Protein AF-A0A2V7XP08-F1 (afdb_monomer_lite)

Sequence (237 aa):
MMRKVVLCLALSVSPLLAANNGSFHFGKVKFDPVDAFAYQADTEDPKKPLTVVVLTDFKIDRPAVLAAINTPGAFILQTGEKGNVVLVRLVAPNKCGVSGYLASTGQQIDLSDNFPAKTTASTTTRSAGECWTDKPGKMFKDTYDFHLSYDVPITAIPKPSALPAGGAEAGTAYLALVKAIQGANWDAARIHLPSDQVPKERPKASEMKNYFEGPIAPTSTFAASITTTRKSKASSR

pLDDT: mean 78.55, std 21.31, range [28.72, 97.19]

Structure (mmCIF, N/CA/C/O backbone):
data_AF-A0A2V7XP08-F1
#
_entry.id   AF-A0A2V7XP08-F1
#
loop_
_atom_site.group_PDB
_atom_site.id
_atom_site.type_symbol
_atom_site.label_atom_id
_atom_site.label_alt_id
_atom_site.label_comp_id
_atom_site.label_asym_id
_atom_site.label_entity_id
_atom_site.label_seq_id
_atom_site.pdbx_PDB_ins_code
_atom_site.Cartn_x
_atom_site.Cartn_y
_atom_site.Cartn_z
_atom_site.occupancy
_atom_site.B_iso_or_equiv
_atom_site.auth_seq_id
_atom_site.auth_comp_id
_atom_site.auth_asym_id
_atom_site.auth_atom_id
_atom_site.pdbx_PDB_model_num
ATOM 1 N N . MET A 1 1 ? -20.771 -48.161 -38.040 1.00 40.16 1 MET A N 1
ATOM 2 C CA . MET A 1 1 ? -21.056 -46.909 -37.301 1.00 40.16 1 MET A CA 1
ATOM 3 C C . MET A 1 1 ? -19.953 -46.693 -36.266 1.00 40.16 1 MET A C 1
ATOM 5 O O . MET A 1 1 ? -19.962 -47.369 -35.251 1.00 40.16 1 MET A O 1
ATOM 9 N N . MET A 1 2 ? -18.965 -45.832 -36.537 1.00 36.38 2 MET A N 1
ATOM 10 C CA . MET A 1 2 ? -17.857 -45.542 -35.606 1.00 36.38 2 MET A CA 1
ATOM 11 C C . MET A 1 2 ? -18.051 -44.150 -34.996 1.00 36.38 2 MET A C 1
ATOM 13 O O . MET A 1 2 ? -18.041 -43.148 -35.710 1.00 36.38 2 MET A O 1
ATOM 17 N N . ARG A 1 3 ? -18.259 -44.100 -33.674 1.00 50.09 3 ARG A N 1
ATOM 18 C CA . ARG A 1 3 ? -18.338 -42.869 -32.874 1.00 50.09 3 ARG A CA 1
ATOM 19 C C . ARG A 1 3 ? -16.933 -42.281 -32.723 1.00 50.09 3 ARG A C 1
ATOM 21 O O . ARG A 1 3 ? -16.087 -42.877 -32.066 1.00 50.09 3 ARG A O 1
ATOM 28 N N . LYS A 1 4 ? -16.694 -41.111 -33.319 1.00 54.84 4 LYS A N 1
ATOM 29 C CA . LYS A 1 4 ? -15.503 -40.295 -33.053 1.00 54.84 4 LYS A CA 1
ATOM 30 C C . LYS A 1 4 ? -15.706 -39.557 -31.729 1.00 54.84 4 LYS A C 1
ATOM 32 O O . LYS A 1 4 ? -16.602 -38.725 -31.624 1.00 54.84 4 LYS A O 1
ATOM 37 N N . VAL A 1 5 ? -14.891 -39.881 -30.730 1.00 55.81 5 VAL A N 1
ATOM 38 C CA . VAL A 1 5 ? -14.788 -39.122 -29.479 1.00 55.81 5 VAL A CA 1
ATOM 39 C C . VAL A 1 5 ? -13.819 -37.969 -29.733 1.00 55.81 5 VAL A C 1
ATOM 41 O O . VAL A 1 5 ? -12.645 -38.197 -30.010 1.00 55.81 5 VAL A O 1
ATOM 44 N N . VAL A 1 6 ? -14.326 -36.737 -29.702 1.00 59.16 6 VAL A N 1
ATOM 45 C CA . VAL A 1 6 ? -13.513 -35.517 -29.775 1.00 59.16 6 VAL A CA 1
ATOM 46 C C . VAL A 1 6 ? -13.074 -35.179 -28.354 1.00 59.16 6 VAL A C 1
ATOM 48 O O . VAL A 1 6 ? -13.889 -34.801 -27.516 1.00 59.16 6 VAL A O 1
ATOM 51 N N . LEU A 1 7 ? -11.787 -35.370 -28.080 1.00 59.66 7 LEU A N 1
ATOM 52 C CA . LEU A 1 7 ? -11.146 -35.012 -26.821 1.00 59.66 7 LEU A CA 1
ATOM 53 C C . LEU A 1 7 ? -10.781 -33.519 -26.875 1.00 59.66 7 LEU A C 1
ATOM 55 O O . LEU A 1 7 ? -9.785 -33.143 -27.490 1.00 59.66 7 LEU A O 1
ATOM 59 N N . CYS A 1 8 ? -11.601 -32.657 -26.270 1.00 53.59 8 CYS A N 1
ATOM 60 C CA . CYS A 1 8 ? -11.239 -31.257 -26.047 1.00 53.59 8 CYS A CA 1
ATOM 61 C C . CYS A 1 8 ? -10.145 -31.190 -24.975 1.00 53.59 8 CYS A C 1
ATOM 63 O O . CYS A 1 8 ? -10.437 -31.295 -23.784 1.00 53.59 8 CYS A O 1
ATOM 65 N N . LEU A 1 9 ? -8.888 -31.002 -25.389 1.00 55.06 9 LEU A N 1
ATOM 66 C CA . LEU A 1 9 ? -7.839 -30.545 -24.482 1.00 55.06 9 LEU A CA 1
ATOM 67 C C . LEU A 1 9 ? -8.198 -29.132 -24.010 1.00 55.06 9 LEU A C 1
ATOM 69 O O . LEU A 1 9 ? -8.075 -28.162 -24.757 1.00 55.06 9 LEU A O 1
ATOM 73 N N . ALA A 1 10 ? -8.641 -29.021 -22.760 1.00 53.19 10 ALA A N 1
ATOM 74 C CA . ALA A 1 10 ? -8.682 -27.753 -22.058 1.00 53.19 10 ALA A CA 1
ATOM 75 C C . ALA A 1 10 ? -7.235 -27.280 -21.857 1.00 53.19 10 ALA A C 1
ATOM 77 O O . ALA A 1 10 ? -6.521 -27.776 -20.987 1.00 53.19 10 ALA A O 1
ATOM 78 N N . LEU A 1 11 ? -6.788 -26.341 -22.692 1.00 49.31 11 LEU A N 1
ATOM 79 C CA . LEU A 1 11 ? -5.604 -25.533 -22.425 1.00 49.31 11 LEU A CA 1
ATOM 80 C C . LEU A 1 11 ? -5.885 -24.727 -21.155 1.00 49.31 11 LEU A C 1
ATOM 82 O O . LEU A 1 11 ? -6.531 -23.682 -21.191 1.00 49.31 11 LEU A O 1
ATOM 86 N N . SER A 1 12 ? -5.435 -25.248 -20.017 1.00 43.84 12 SER A N 1
ATOM 87 C CA . SER A 1 12 ? -5.333 -24.504 -18.771 1.00 43.84 12 SER A CA 1
ATOM 88 C C . SER A 1 12 ? -4.361 -23.352 -19.000 1.00 43.84 12 SER A C 1
ATOM 90 O O . SER A 1 12 ? -3.143 -23.528 -18.943 1.00 43.84 12 SER A O 1
ATOM 92 N N . VAL A 1 13 ? -4.903 -22.177 -19.320 1.00 41.62 13 VAL A N 1
ATOM 93 C CA . VAL A 1 13 ? -4.161 -20.918 -19.314 1.00 41.62 13 VAL A CA 1
ATOM 94 C C . VAL A 1 13 ? -3.814 -20.647 -17.856 1.00 41.62 13 VAL A C 1
ATOM 96 O O . VAL A 1 13 ? -4.597 -20.047 -17.123 1.00 41.62 13 VAL A O 1
ATOM 99 N N . SER A 1 14 ? -2.669 -21.156 -17.404 1.00 38.41 14 SER A N 1
ATOM 100 C CA . SER A 1 14 ? -2.088 -20.724 -16.141 1.00 38.41 14 SER A CA 1
ATOM 101 C C . SER A 1 14 ? -1.865 -19.220 -16.268 1.00 38.41 14 SER A C 1
ATOM 103 O O . SER A 1 14 ? -1.113 -18.813 -17.160 1.00 38.41 14 SER A O 1
ATOM 105 N N . PRO A 1 15 ? -2.521 -18.375 -15.454 1.00 46.56 15 PRO A N 1
ATOM 106 C CA . PRO A 1 15 ? -2.183 -16.967 -15.442 1.00 46.56 15 PRO A CA 1
ATOM 107 C C . PRO A 1 15 ? -0.709 -16.907 -15.053 1.00 46.56 15 PRO A C 1
ATOM 109 O O . PRO A 1 15 ? -0.344 -17.349 -13.963 1.00 46.56 15 PRO A O 1
ATOM 112 N N . LEU A 1 16 ? 0.149 -16.445 -15.968 1.00 43.38 16 LEU A N 1
ATOM 113 C CA . LEU A 1 16 ? 1.519 -16.100 -15.620 1.00 43.38 16 LEU A CA 1
ATOM 114 C C . LEU A 1 16 ? 1.406 -15.096 -14.474 1.00 43.38 16 LEU A C 1
ATOM 116 O O . LEU A 1 16 ? 1.010 -13.947 -14.683 1.00 43.38 16 LEU A O 1
ATOM 120 N N . LEU A 1 17 ? 1.691 -15.561 -13.257 1.00 47.56 17 LEU A N 1
ATOM 121 C CA . LEU A 1 17 ? 1.943 -14.689 -12.128 1.00 47.56 17 LEU A CA 1
ATOM 122 C C . LEU A 1 17 ? 3.106 -13.818 -12.569 1.00 47.56 17 LEU A C 1
ATOM 124 O O . LEU A 1 17 ? 4.202 -14.310 -12.835 1.00 47.56 17 LEU A O 1
ATOM 128 N N . ALA A 1 18 ? 2.817 -12.542 -12.754 1.00 49.84 18 ALA A N 1
ATOM 129 C CA . ALA A 1 18 ? 3.832 -11.589 -13.108 1.00 49.84 18 ALA A CA 1
ATOM 130 C C . ALA A 1 18 ? 4.934 -11.605 -12.042 1.00 49.84 18 ALA A C 1
ATOM 132 O O . ALA A 1 18 ? 4.657 -11.731 -10.845 1.00 49.84 18 ALA A O 1
ATOM 133 N N . ALA A 1 19 ? 6.182 -11.548 -12.499 1.00 51.66 19 ALA A N 1
ATOM 134 C CA . ALA A 1 19 ? 7.344 -11.566 -11.632 1.00 51.66 19 ALA A CA 1
ATOM 135 C C . ALA A 1 19 ? 7.399 -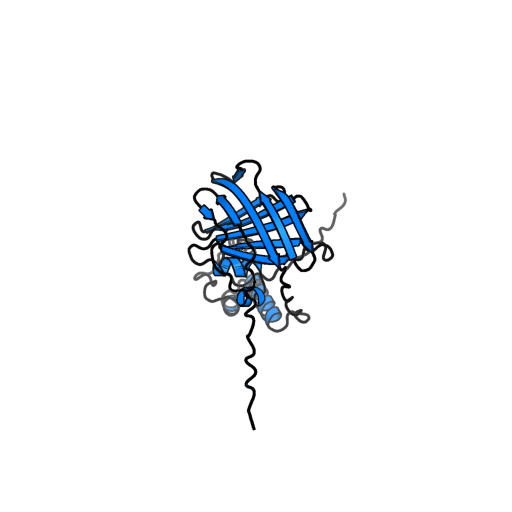10.245 -10.858 1.00 51.66 19 ALA A C 1
ATOM 137 O O . ALA A 1 19 ? 7.910 -9.246 -11.353 1.00 51.66 19 ALA A O 1
ATOM 138 N N . ASN A 1 20 ? 6.848 -10.248 -9.649 1.00 69.00 20 ASN A N 1
ATOM 139 C CA . ASN A 1 20 ? 7.079 -9.191 -8.678 1.00 69.00 20 ASN A CA 1
ATOM 140 C C . ASN A 1 20 ? 8.270 -9.639 -7.846 1.00 69.00 20 ASN A C 1
ATOM 142 O O . ASN A 1 20 ? 8.223 -10.681 -7.194 1.00 69.00 20 ASN A O 1
ATOM 146 N N . ASN A 1 21 ? 9.361 -8.902 -7.954 1.00 78.81 21 ASN A N 1
ATOM 147 C CA . ASN A 1 21 ? 10.611 -9.216 -7.292 1.00 78.81 21 ASN A CA 1
ATOM 148 C C . ASN A 1 21 ? 11.212 -7.934 -6.728 1.00 78.81 21 ASN A C 1
ATOM 150 O O . ASN A 1 21 ? 10.856 -6.820 -7.111 1.00 78.81 21 ASN A O 1
ATOM 154 N N . GLY A 1 22 ? 12.110 -8.099 -5.776 1.00 86.06 22 GLY A N 1
ATOM 155 C CA . GLY A 1 22 ? 12.750 -6.974 -5.132 1.00 86.06 22 GLY A CA 1
ATOM 156 C C . GLY A 1 22 ? 13.081 -7.276 -3.692 1.00 86.06 22 GLY A C 1
ATOM 157 O O . GLY A 1 22 ? 12.666 -8.296 -3.150 1.00 86.06 22 GLY A O 1
ATOM 158 N N . SER A 1 23 ? 13.817 -6.359 -3.093 1.00 90.06 23 SER A N 1
ATOM 159 C CA . SER A 1 23 ? 14.146 -6.376 -1.679 1.00 90.06 23 SER A CA 1
ATOM 160 C C . SER A 1 23 ? 13.717 -5.055 -1.077 1.00 90.06 23 SER A C 1
ATOM 162 O O . SER A 1 23 ? 13.963 -3.994 -1.657 1.00 90.06 23 SER A O 1
ATOM 164 N N . PHE A 1 24 ? 13.114 -5.110 0.100 1.00 94.00 24 PHE A N 1
ATOM 165 C CA . PHE A 1 24 ? 12.917 -3.941 0.938 1.00 94.00 24 PHE A CA 1
ATOM 166 C C . PHE A 1 24 ? 13.444 -4.233 2.332 1.00 94.00 24 PHE A C 1
ATOM 168 O O . PHE A 1 24 ? 13.128 -5.255 2.946 1.00 94.00 24 PHE A O 1
ATOM 175 N N . HIS A 1 25 ? 14.241 -3.305 2.837 1.00 95.00 25 HIS A N 1
ATOM 176 C CA . HIS A 1 25 ? 14.788 -3.349 4.173 1.00 95.00 25 HIS A CA 1
ATOM 177 C C . HIS A 1 25 ? 14.398 -2.081 4.918 1.00 95.00 25 HIS A C 1
ATOM 179 O O . HIS A 1 25 ? 14.537 -0.969 4.409 1.00 95.00 25 HIS A O 1
ATOM 185 N N . PHE A 1 26 ? 13.936 -2.255 6.153 1.00 94.94 26 PHE A N 1
ATOM 186 C CA . PHE A 1 26 ? 13.700 -1.161 7.085 1.00 94.94 26 PHE A CA 1
ATOM 187 C C . PHE A 1 26 ? 14.117 -1.600 8.488 1.00 94.94 26 PHE A C 1
ATOM 189 O O . PHE A 1 26 ? 13.451 -2.413 9.136 1.00 94.94 26 PHE A O 1
ATOM 196 N N . GLY A 1 27 ? 15.254 -1.093 8.960 1.00 93.44 27 GLY A N 1
ATOM 197 C CA . GLY A 1 27 ? 15.849 -1.509 10.226 1.00 93.44 27 GLY A CA 1
ATOM 198 C C . GLY A 1 27 ? 16.127 -3.016 10.242 1.00 93.44 27 GLY A C 1
ATOM 199 O O . GLY A 1 27 ? 17.020 -3.500 9.552 1.00 93.44 27 GLY A O 1
ATOM 200 N N . LYS A 1 28 ? 15.369 -3.763 11.052 1.00 91.69 28 LYS A N 1
ATOM 201 C CA . LYS A 1 28 ? 15.464 -5.233 11.147 1.00 91.69 28 LYS A CA 1
ATOM 202 C C . LYS A 1 28 ? 14.472 -5.975 10.252 1.00 91.69 28 LYS A C 1
ATOM 204 O O . LYS A 1 28 ? 14.577 -7.193 10.128 1.00 91.69 28 LYS A O 1
ATOM 209 N N . VAL A 1 29 ? 13.502 -5.269 9.677 1.00 91.81 29 VAL A N 1
ATOM 210 C CA . VAL A 1 29 ? 12.486 -5.868 8.817 1.00 91.81 29 VAL A CA 1
ATOM 211 C C . VAL A 1 29 ? 13.088 -6.079 7.438 1.00 91.81 29 VAL A C 1
ATOM 213 O O . VAL A 1 29 ? 13.622 -5.144 6.837 1.00 91.81 29 VAL A O 1
ATOM 216 N N . LYS A 1 30 ? 12.994 -7.317 6.957 1.00 90.19 30 LYS A N 1
ATOM 217 C CA . LYS A 1 30 ? 13.284 -7.683 5.576 1.00 90.19 30 LYS A CA 1
ATOM 218 C C . LYS A 1 30 ? 12.001 -8.136 4.912 1.00 90.19 30 LYS A C 1
ATOM 220 O O . LYS A 1 30 ? 11.220 -8.862 5.523 1.00 90.19 30 LYS A O 1
ATOM 225 N N . PHE A 1 31 ? 11.812 -7.691 3.685 1.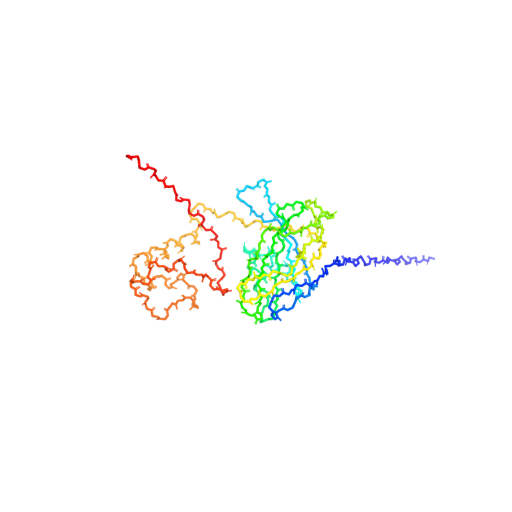00 85.69 31 PHE A N 1
ATOM 226 C CA . PHE A 1 31 ? 10.604 -7.904 2.924 1.00 85.69 31 PHE A CA 1
ATOM 227 C C . PHE A 1 31 ? 10.967 -8.352 1.515 1.00 85.69 31 PHE A C 1
ATOM 229 O O . PHE A 1 31 ? 11.643 -7.624 0.785 1.00 85.69 31 PHE A O 1
ATOM 236 N N . ASP A 1 32 ? 10.453 -9.524 1.159 1.00 88.56 32 ASP A N 1
ATOM 237 C CA . ASP A 1 32 ? 10.519 -10.093 -0.178 1.00 88.56 32 ASP A CA 1
ATOM 238 C C . ASP A 1 32 ? 9.072 -10.235 -0.687 1.00 88.56 32 ASP A C 1
ATOM 240 O O . ASP A 1 32 ? 8.287 -10.973 -0.079 1.00 88.56 32 ASP A O 1
ATOM 244 N N . PRO A 1 33 ? 8.670 -9.522 -1.757 1.00 92.50 33 PRO A N 1
ATOM 245 C CA . PRO A 1 33 ? 7.304 -9.586 -2.267 1.00 92.50 33 PRO A CA 1
ATOM 246 C C . PRO A 1 33 ? 6.897 -11.011 -2.683 1.00 92.50 33 PRO A C 1
ATOM 248 O O . PRO A 1 33 ? 7.560 -11.658 -3.491 1.00 92.50 33 PRO A O 1
ATOM 251 N N . VAL A 1 34 ? 5.755 -11.477 -2.180 1.00 92.69 34 VAL A N 1
ATOM 252 C CA . VAL A 1 34 ? 5.111 -12.762 -2.512 1.00 92.69 34 VAL A CA 1
ATOM 253 C C . VAL A 1 34 ? 3.875 -12.568 -3.391 1.00 92.69 34 VAL A C 1
ATOM 255 O O . VAL A 1 34 ? 3.502 -13.464 -4.163 1.00 92.69 34 VAL A O 1
ATOM 258 N N . ASP A 1 35 ? 3.201 -11.430 -3.260 1.00 94.38 35 ASP A N 1
ATOM 259 C CA . ASP A 1 35 ? 2.045 -11.063 -4.068 1.00 94.38 35 ASP A CA 1
ATOM 260 C C . ASP A 1 35 ? 2.007 -9.552 -4.305 1.00 94.38 35 ASP A C 1
ATOM 262 O O . ASP A 1 35 ? 2.682 -8.771 -3.627 1.00 94.38 35 ASP A O 1
ATOM 266 N N . ALA A 1 36 ? 1.228 -9.149 -5.304 1.00 95.94 36 ALA A N 1
ATOM 267 C CA . ALA A 1 36 ? 1.061 -7.754 -5.648 1.00 95.94 36 ALA A CA 1
ATOM 268 C C . ALA A 1 36 ? -0.335 -7.446 -6.191 1.00 95.94 36 ALA A C 1
ATOM 270 O O . ALA A 1 36 ? -1.040 -8.300 -6.747 1.00 95.94 36 ALA A O 1
ATOM 271 N N . PHE A 1 37 ? -0.720 -6.184 -6.046 1.00 96.25 37 PHE A N 1
ATOM 272 C CA . PHE A 1 37 ? -2.003 -5.662 -6.482 1.00 96.25 37 PHE A CA 1
ATOM 273 C C . PHE A 1 37 ? -1.855 -4.195 -6.870 1.00 96.25 37 PHE A C 1
ATOM 275 O O . PHE A 1 37 ? -1.250 -3.430 -6.130 1.00 96.25 37 PHE A O 1
ATOM 282 N N . ALA A 1 38 ? -2.426 -3.774 -7.996 1.00 96.62 38 ALA A N 1
ATOM 283 C CA . ALA A 1 38 ? -2.458 -2.362 -8.365 1.00 96.62 38 ALA A CA 1
ATOM 284 C C . ALA A 1 38 ? -3.883 -1.833 -8.446 1.00 96.62 38 ALA A C 1
ATOM 286 O O . ALA A 1 38 ? -4.787 -2.541 -8.886 1.00 96.62 38 ALA A O 1
ATOM 287 N N . TYR A 1 39 ? -4.062 -0.571 -8.072 1.00 95.69 39 TYR A N 1
ATOM 288 C CA . TYR A 1 39 ? -5.312 0.163 -8.243 1.00 95.69 39 TYR A CA 1
ATOM 289 C C . TYR A 1 39 ? -5.064 1.656 -8.464 1.00 95.69 39 TYR A C 1
ATOM 291 O O . TYR A 1 39 ? -3.951 2.155 -8.298 1.00 95.69 39 TYR A O 1
ATOM 299 N N . GLN A 1 40 ? -6.121 2.362 -8.859 1.00 94.06 40 GLN A N 1
ATOM 300 C CA . GLN A 1 40 ? -6.143 3.819 -8.951 1.00 94.06 40 GLN A CA 1
ATOM 301 C C . GLN A 1 40 ? -6.738 4.397 -7.666 1.00 94.06 40 GLN A C 1
ATOM 303 O O . GLN A 1 40 ? -7.889 4.108 -7.339 1.00 94.06 40 GLN A O 1
ATOM 308 N N . ALA A 1 41 ? -5.960 5.200 -6.948 1.00 91.31 41 ALA A N 1
ATOM 309 C CA . ALA A 1 41 ? -6.430 5.986 -5.819 1.00 91.31 41 ALA A CA 1
ATOM 310 C C . ALA A 1 41 ? -6.921 7.358 -6.300 1.00 91.31 41 ALA A C 1
ATOM 312 O O . ALA A 1 41 ? -6.310 7.981 -7.175 1.00 91.31 41 ALA A O 1
ATOM 313 N N . ASP A 1 42 ? -8.017 7.835 -5.712 1.00 88.50 42 ASP A N 1
ATOM 314 C CA . ASP A 1 42 ? -8.491 9.199 -5.936 1.00 88.50 42 ASP A CA 1
ATOM 315 C C . ASP A 1 42 ? -7.458 10.201 -5.367 1.00 88.50 42 ASP A C 1
ATOM 317 O O . ASP A 1 42 ? -6.857 9.969 -4.316 1.00 88.50 42 ASP A O 1
ATOM 321 N N . THR A 1 43 ? -7.244 11.315 -6.068 1.00 87.31 43 THR A N 1
ATOM 322 C CA . THR A 1 43 ? -6.430 12.451 -5.600 1.00 87.31 43 THR A CA 1
ATOM 323 C C . THR A 1 43 ? -7.309 13.696 -5.476 1.00 87.31 43 THR A C 1
ATOM 325 O O . THR A 1 43 ? -8.505 13.649 -5.771 1.00 87.31 43 THR A O 1
ATOM 328 N N . GLU A 1 44 ? -6.739 14.827 -5.046 1.00 85.19 44 GLU A N 1
ATOM 329 C CA . GLU A 1 44 ? -7.462 16.109 -5.027 1.00 85.19 44 GLU A CA 1
ATOM 330 C C . GLU A 1 44 ? -7.986 16.511 -6.416 1.00 85.19 44 GLU A C 1
ATOM 332 O O . GLU A 1 44 ? -9.042 17.135 -6.522 1.00 85.19 44 GLU A O 1
ATOM 337 N N . ASP A 1 45 ? -7.269 16.130 -7.480 1.00 85.25 45 ASP A N 1
ATOM 338 C CA . ASP A 1 45 ? -7.721 16.287 -8.859 1.00 85.25 45 ASP A CA 1
ATOM 339 C C . ASP A 1 45 ? -8.310 14.954 -9.357 1.00 85.25 45 ASP A C 1
ATOM 341 O O . ASP A 1 45 ? -7.562 14.044 -9.726 1.00 85.25 45 ASP A O 1
ATOM 345 N N . PRO A 1 46 ? -9.645 14.817 -9.457 1.00 82.94 46 PRO A N 1
ATOM 346 C CA . PRO A 1 46 ? -10.277 13.570 -9.886 1.00 82.94 46 PRO A CA 1
ATOM 347 C C . PRO A 1 46 ? -9.912 13.166 -11.324 1.00 82.94 46 PRO A C 1
ATOM 349 O O . PRO A 1 46 ? -10.173 12.034 -11.728 1.00 82.94 46 PRO A O 1
ATOM 352 N N . LYS A 1 47 ? -9.312 14.067 -12.116 1.00 86.44 47 LYS A N 1
ATOM 353 C CA . LYS A 1 47 ? -8.817 13.767 -13.469 1.00 86.44 47 LYS A CA 1
ATOM 354 C C . LYS A 1 47 ? -7.413 13.162 -13.469 1.00 86.44 47 LYS A C 1
ATOM 356 O O . LYS A 1 47 ? -6.943 12.744 -14.526 1.00 86.44 47 LYS A O 1
ATOM 361 N N . LYS A 1 48 ? -6.738 13.128 -12.320 1.00 86.88 48 LYS A N 1
ATOM 362 C CA . LYS A 1 48 ? -5.369 12.631 -12.154 1.00 86.88 48 LYS A CA 1
ATOM 363 C C . LYS A 1 48 ? -5.330 11.604 -11.024 1.00 86.88 48 LYS A C 1
ATOM 365 O O . LYS A 1 48 ? -4.799 11.897 -9.951 1.00 86.88 48 LYS A O 1
ATOM 370 N N . PRO A 1 49 ? -5.920 10.415 -11.232 1.00 89.94 49 PRO A N 1
ATOM 371 C CA . PRO A 1 49 ? -5.816 9.354 -10.248 1.00 89.94 49 PRO A CA 1
ATOM 372 C C . PRO A 1 49 ? -4.353 8.935 -10.079 1.00 89.94 49 PRO A C 1
ATOM 374 O O . PRO A 1 49 ? -3.560 8.971 -11.025 1.00 89.94 49 PRO A O 1
ATOM 377 N N . LEU A 1 50 ? -4.002 8.545 -8.859 1.00 92.69 50 LEU A N 1
ATOM 378 C CA . LEU A 1 50 ? -2.673 8.065 -8.521 1.00 92.69 50 LEU A CA 1
ATOM 379 C C . LEU A 1 50 ? -2.656 6.544 -8.622 1.00 92.69 50 LEU A C 1
ATOM 381 O O . LEU A 1 50 ? -3.409 5.862 -7.929 1.00 92.69 50 LEU A O 1
ATOM 385 N N . THR A 1 51 ? -1.759 5.997 -9.438 1.00 95.19 51 THR A N 1
ATOM 386 C CA . THR A 1 51 ? -1.564 4.545 -9.468 1.00 95.19 51 THR A CA 1
ATOM 387 C C . THR A 1 51 ? -0.802 4.115 -8.222 1.00 95.19 51 THR A C 1
ATOM 389 O O . THR A 1 51 ? 0.299 4.603 -7.957 1.00 95.19 51 THR A O 1
ATOM 392 N N . VAL A 1 52 ? -1.386 3.185 -7.473 1.00 96.00 52 VAL A N 1
ATOM 393 C CA . VAL A 1 52 ? -0.788 2.584 -6.283 1.00 96.00 52 VAL A CA 1
ATOM 394 C C . VAL A 1 52 ? -0.554 1.109 -6.561 1.00 96.00 52 VAL A C 1
ATOM 396 O O . VAL A 1 52 ? -1.490 0.381 -6.890 1.00 96.00 52 VAL A O 1
ATOM 399 N N . VAL A 1 53 ? 0.692 0.673 -6.413 1.00 96.75 53 VAL A N 1
ATOM 400 C CA . VAL A 1 53 ? 1.088 -0.734 -6.443 1.00 96.75 53 VAL A CA 1
ATOM 401 C C . VAL A 1 53 ? 1.347 -1.179 -5.013 1.00 96.75 53 VAL A C 1
ATOM 403 O O . VAL A 1 53 ? 2.187 -0.622 -4.317 1.00 96.75 53 VAL A O 1
ATOM 406 N N . VAL A 1 54 ? 0.612 -2.182 -4.570 1.00 97.00 54 VAL A N 1
ATOM 407 C CA . VAL A 1 54 ? 0.754 -2.815 -3.267 1.00 97.00 54 VAL A CA 1
ATOM 408 C C . VAL A 1 54 ? 1.551 -4.090 -3.449 1.00 97.00 54 VAL A C 1
ATOM 410 O O . VAL A 1 54 ? 1.235 -4.899 -4.320 1.00 97.00 54 VAL A O 1
ATOM 413 N N . LEU A 1 55 ? 2.569 -4.258 -2.620 1.00 96.50 55 LEU A N 1
ATOM 414 C CA . LEU A 1 55 ? 3.409 -5.438 -2.529 1.00 96.50 55 LEU A CA 1
ATOM 415 C C . LEU A 1 55 ? 3.227 -6.020 -1.129 1.00 96.50 55 LEU A C 1
ATOM 417 O O . LEU A 1 55 ? 3.260 -5.281 -0.141 1.00 96.50 55 LEU A O 1
ATOM 421 N N . THR A 1 56 ? 3.068 -7.335 -1.038 1.00 95.44 56 THR A N 1
ATOM 422 C CA . THR A 1 56 ? 2.895 -8.047 0.234 1.00 95.44 56 THR A CA 1
ATOM 423 C C . THR A 1 56 ? 3.790 -9.273 0.288 1.00 95.44 56 THR A C 1
ATOM 425 O O . THR A 1 56 ? 4.044 -9.899 -0.737 1.00 95.44 56 THR A O 1
ATOM 428 N N . ASP A 1 57 ? 4.234 -9.661 1.480 1.00 93.62 57 ASP A N 1
ATOM 429 C CA . ASP A 1 57 ? 4.971 -10.914 1.724 1.00 93.62 57 ASP A CA 1
ATOM 430 C C . ASP A 1 57 ? 4.033 -12.097 2.045 1.00 93.62 57 ASP A C 1
ATOM 432 O O . ASP A 1 57 ? 4.463 -13.199 2.382 1.00 93.62 57 ASP A O 1
ATOM 436 N N . PHE A 1 58 ? 2.729 -11.887 1.871 1.00 93.31 58 PHE A N 1
ATOM 437 C CA . PHE A 1 58 ? 1.667 -12.883 1.966 1.00 93.31 58 PHE A CA 1
ATOM 438 C C . PHE A 1 58 ? 0.775 -12.842 0.718 1.00 93.31 58 PHE A C 1
ATOM 440 O O . PHE A 1 58 ? 0.846 -11.911 -0.086 1.00 93.31 58 PHE A O 1
ATOM 447 N N . LYS A 1 59 ? -0.074 -13.860 0.536 1.00 94.81 59 LYS A N 1
ATOM 448 C CA . LYS A 1 59 ? -1.058 -13.898 -0.558 1.00 94.81 59 LYS A CA 1
ATOM 449 C C . LYS A 1 59 ? -2.261 -13.018 -0.242 1.00 94.81 59 LYS A C 1
ATOM 451 O O . LYS A 1 59 ? -2.860 -13.161 0.817 1.00 94.81 59 LYS A O 1
ATOM 456 N N . ILE A 1 60 ? -2.626 -12.150 -1.182 1.00 96.06 60 ILE A N 1
ATOM 457 C CA . ILE A 1 60 ? -3.702 -11.172 -1.002 1.00 96.06 60 ILE A CA 1
ATOM 458 C C . ILE A 1 60 ? -5.059 -11.853 -1.198 1.00 96.06 60 ILE A C 1
ATOM 460 O O . ILE A 1 60 ? -5.331 -12.413 -2.268 1.00 96.06 60 ILE A O 1
ATOM 464 N N . ASP A 1 61 ? -5.949 -11.707 -0.216 1.00 96.62 61 ASP A N 1
ATOM 465 C CA . ASP A 1 61 ? -7.381 -11.964 -0.382 1.00 96.62 61 ASP A CA 1
ATOM 466 C C . ASP A 1 61 ? -8.002 -10.801 -1.174 1.00 96.62 61 ASP A C 1
ATOM 468 O O . ASP A 1 61 ? -8.436 -9.780 -0.631 1.00 96.62 61 ASP A O 1
ATOM 472 N N . ARG A 1 62 ? -7.961 -10.938 -2.504 1.00 95.56 62 ARG A N 1
ATOM 473 C CA . ARG A 1 62 ? -8.468 -9.939 -3.456 1.00 95.56 62 ARG A CA 1
ATOM 474 C C . ARG A 1 62 ? -9.972 -9.689 -3.286 1.00 95.56 62 ARG A C 1
ATOM 476 O O . ARG A 1 62 ? -10.340 -8.516 -3.284 1.00 95.56 62 ARG A O 1
ATOM 483 N N . PRO A 1 63 ? -10.841 -10.711 -3.126 1.00 95.25 63 PRO A N 1
ATOM 484 C CA . PRO A 1 63 ? -12.245 -10.486 -2.788 1.00 95.25 63 PRO A CA 1
ATOM 485 C C . PRO A 1 63 ? -12.446 -9.589 -1.562 1.00 95.25 63 PRO A C 1
ATOM 487 O O . PRO A 1 63 ? -13.224 -8.639 -1.642 1.00 95.25 63 PRO A O 1
ATOM 490 N N . ALA A 1 64 ? -11.714 -9.825 -0.467 1.00 93.62 64 ALA A N 1
ATOM 491 C CA . ALA A 1 64 ? -11.817 -8.988 0.730 1.00 93.62 64 ALA A CA 1
ATOM 492 C C . ALA A 1 64 ? -11.380 -7.535 0.472 1.00 93.62 64 ALA A C 1
ATOM 494 O O . ALA A 1 64 ? -12.034 -6.604 0.940 1.00 93.62 64 ALA A O 1
ATOM 495 N N . VAL A 1 65 ? -10.320 -7.322 -0.317 1.00 94.62 65 VAL A N 1
ATOM 496 C CA . VAL A 1 65 ? -9.878 -5.973 -0.723 1.00 94.62 65 VAL A CA 1
ATOM 497 C C . VAL A 1 65 ? -10.941 -5.265 -1.566 1.00 94.62 65 VAL A C 1
ATOM 499 O O . VAL A 1 65 ? -11.215 -4.088 -1.345 1.00 94.62 65 VAL A O 1
ATOM 502 N N . LEU A 1 66 ? -11.550 -5.967 -2.523 1.00 93.31 66 LEU A N 1
ATOM 503 C CA . LEU A 1 66 ? -12.567 -5.404 -3.419 1.00 93.31 66 LEU A CA 1
ATOM 504 C C . LEU A 1 66 ? -13.889 -5.093 -2.712 1.00 93.31 66 LEU A C 1
ATOM 506 O O . LEU A 1 66 ? -14.620 -4.212 -3.157 1.00 93.31 66 LEU A O 1
ATOM 510 N N . ALA A 1 67 ? -14.194 -5.805 -1.628 1.00 90.56 67 ALA A N 1
ATOM 511 C CA . ALA A 1 67 ? -15.362 -5.549 -0.794 1.00 90.56 67 ALA A CA 1
ATOM 512 C C . ALA A 1 67 ? -15.144 -4.412 0.223 1.00 90.56 67 ALA A C 1
ATOM 514 O O . ALA A 1 67 ? -16.103 -3.946 0.840 1.00 90.56 67 ALA A O 1
ATOM 515 N N . ALA A 1 68 ? -13.901 -3.971 0.429 1.00 90.00 68 ALA A N 1
ATOM 516 C CA . ALA A 1 68 ? -13.573 -2.995 1.455 1.00 90.00 68 ALA A CA 1
ATOM 517 C C . ALA A 1 68 ? -13.843 -1.552 1.012 1.00 90.00 68 ALA A C 1
ATOM 519 O O . ALA A 1 68 ? -13.487 -1.134 -0.086 1.00 90.00 68 ALA A O 1
ATOM 520 N N . ILE A 1 69 ? -14.385 -0.751 1.934 1.00 86.56 69 ILE A N 1
ATOM 521 C CA . ILE A 1 69 ? -14.563 0.699 1.750 1.00 86.56 69 ILE A CA 1
ATOM 522 C C . ILE A 1 69 ? -13.209 1.426 1.805 1.00 86.56 69 ILE A C 1
ATOM 524 O O . ILE A 1 69 ? -12.978 2.373 1.059 1.00 86.56 69 ILE A O 1
ATOM 528 N N . ASN A 1 70 ? -12.306 0.973 2.681 1.00 88.44 70 ASN A N 1
ATOM 529 C CA . ASN A 1 70 ? -10.949 1.498 2.820 1.00 88.44 70 ASN A CA 1
ATOM 530 C C . ASN A 1 70 ? -9.939 0.485 2.264 1.00 88.44 70 ASN A C 1
ATOM 532 O O . ASN A 1 70 ? -9.501 -0.422 2.974 1.00 88.44 70 ASN A O 1
ATOM 536 N N . THR A 1 71 ? -9.565 0.654 0.996 1.00 92.00 71 THR A N 1
ATOM 537 C CA . THR A 1 71 ? -8.646 -0.247 0.290 1.00 92.00 71 THR A CA 1
ATOM 538 C C . THR A 1 71 ? -7.266 -0.367 0.965 1.00 92.00 71 THR A C 1
ATOM 540 O O . THR A 1 71 ? -6.877 -1.499 1.248 1.00 92.00 71 THR A O 1
ATOM 543 N N . PRO A 1 72 ? -6.529 0.718 1.308 1.00 90.50 72 PRO A N 1
ATOM 544 C CA . PRO A 1 72 ? -5.289 0.600 2.087 1.00 90.50 72 PRO A CA 1
ATOM 545 C C . PRO A 1 72 ? -5.458 -0.167 3.404 1.00 90.50 72 PRO A C 1
ATOM 547 O O . PRO A 1 72 ? -4.656 -1.046 3.718 1.00 90.50 72 PRO A O 1
ATOM 550 N N . GLY A 1 73 ? -6.523 0.134 4.156 1.00 91.06 73 GLY A N 1
ATOM 551 C CA . GLY A 1 73 ? -6.816 -0.531 5.426 1.00 91.06 73 GLY A CA 1
ATOM 552 C C . GLY A 1 73 ? -7.066 -2.032 5.271 1.00 91.06 73 GLY A C 1
ATOM 553 O O . GLY A 1 73 ? -6.621 -2.813 6.107 1.00 91.06 73 GLY A O 1
ATOM 554 N N . ALA A 1 74 ? -7.706 -2.456 4.178 1.00 94.94 74 ALA A N 1
ATOM 555 C CA . ALA A 1 74 ? -7.969 -3.867 3.904 1.00 94.94 74 ALA A CA 1
ATOM 556 C C . ALA A 1 74 ? -6.685 -4.694 3.770 1.00 94.94 74 ALA A C 1
ATOM 558 O O . ALA A 1 74 ? -6.628 -5.811 4.276 1.00 94.94 74 ALA A O 1
ATOM 559 N N . PHE A 1 75 ? -5.637 -4.143 3.148 1.00 95.12 75 PHE A N 1
ATOM 560 C CA . PHE A 1 75 ? -4.336 -4.814 3.087 1.00 95.12 75 PHE A CA 1
ATOM 561 C C . PHE A 1 75 ? -3.688 -4.925 4.465 1.00 95.12 75 PHE A C 1
ATOM 563 O O . PHE A 1 75 ? -3.160 -5.978 4.810 1.00 95.12 75 PHE A O 1
ATOM 570 N N . ILE A 1 76 ? -3.756 -3.857 5.266 1.00 94.12 76 ILE A N 1
ATOM 571 C CA . ILE A 1 76 ? -3.200 -3.843 6.625 1.00 94.12 76 ILE A CA 1
ATOM 572 C C . ILE A 1 76 ? -3.878 -4.910 7.491 1.00 94.12 76 ILE A C 1
ATOM 574 O O . ILE A 1 76 ? -3.191 -5.657 8.181 1.00 94.12 76 ILE A O 1
ATOM 578 N N . LEU A 1 77 ? -5.202 -5.051 7.410 1.00 93.75 77 LEU A N 1
ATOM 579 C CA . LEU A 1 77 ? -5.948 -6.063 8.169 1.00 93.75 77 LEU A CA 1
ATOM 580 C C . LEU A 1 77 ? -5.560 -7.507 7.809 1.00 93.75 77 LEU A C 1
ATOM 582 O O . LEU A 1 77 ? -5.685 -8.395 8.648 1.00 93.75 77 LEU A O 1
ATOM 586 N N . GLN A 1 78 ? -5.058 -7.749 6.597 1.00 95.50 78 GLN A N 1
ATOM 587 C CA . GLN A 1 78 ? -4.608 -9.077 6.165 1.00 95.50 78 GLN A CA 1
ATOM 588 C C . GLN A 1 78 ? -3.199 -9.443 6.657 1.00 95.50 78 GLN A C 1
ATOM 590 O O . GLN A 1 78 ? -2.797 -10.597 6.539 1.00 95.50 78 GLN A O 1
ATOM 595 N N . THR A 1 79 ? -2.448 -8.496 7.230 1.00 92.88 79 THR A N 1
ATOM 596 C CA . THR A 1 79 ? -1.062 -8.737 7.673 1.00 92.88 79 THR A CA 1
ATOM 597 C C . THR A 1 79 ? -0.948 -9.742 8.821 1.00 92.88 79 THR A C 1
ATOM 599 O O . THR A 1 79 ? 0.070 -10.427 8.950 1.00 92.88 79 THR A O 1
ATOM 602 N N . GLY A 1 80 ? -1.976 -9.852 9.666 1.00 89.94 80 GLY A N 1
ATOM 603 C CA . GLY A 1 80 ? -1.896 -10.628 10.902 1.00 89.94 80 GLY A CA 1
ATOM 604 C C . GLY A 1 80 ? -0.736 -10.156 11.789 1.00 89.94 80 GLY A C 1
ATOM 605 O O . GLY A 1 80 ? -0.485 -8.962 11.919 1.00 89.94 80 GLY A O 1
ATOM 606 N N . GLU A 1 81 ? -0.010 -11.092 12.402 1.00 86.75 81 GLU A N 1
ATOM 607 C CA . GLU A 1 81 ? 1.089 -10.758 13.326 1.00 86.75 81 GLU A CA 1
ATOM 608 C C . GLU A 1 81 ? 2.429 -10.457 12.636 1.00 86.75 81 GLU A C 1
ATOM 610 O O . GLU A 1 81 ? 3.320 -9.868 13.247 1.00 86.75 81 GLU A O 1
ATOM 615 N N . LYS A 1 82 ? 2.626 -10.918 11.394 1.00 87.06 82 LYS A N 1
ATOM 616 C CA . LYS A 1 82 ? 3.960 -10.943 10.759 1.00 87.06 82 LYS A CA 1
ATOM 617 C C . LYS A 1 82 ? 4.006 -10.423 9.331 1.00 87.06 82 LYS A C 1
ATOM 619 O O . LYS A 1 82 ? 5.104 -10.144 8.859 1.00 87.06 82 LYS A O 1
ATOM 624 N N . GLY A 1 83 ? 2.863 -10.313 8.663 1.00 91.44 83 GLY A N 1
ATOM 625 C CA . GLY A 1 83 ? 2.799 -9.846 7.289 1.00 91.44 83 GLY A CA 1
ATOM 626 C C . GLY A 1 83 ? 3.196 -8.382 7.177 1.00 91.44 83 GLY A C 1
ATOM 627 O O . GLY A 1 83 ? 2.958 -7.571 8.071 1.00 91.44 83 GLY A O 1
ATOM 628 N N . ASN A 1 84 ? 3.797 -8.023 6.059 1.00 94.62 84 ASN A N 1
ATOM 629 C CA . ASN A 1 84 ? 4.189 -6.657 5.772 1.00 94.62 84 ASN A CA 1
ATOM 630 C C . ASN A 1 84 ? 3.572 -6.231 4.440 1.00 94.62 84 ASN A C 1
ATOM 632 O O . ASN A 1 84 ? 3.394 -7.028 3.516 1.00 94.62 84 ASN A O 1
ATOM 636 N N . VAL A 1 85 ? 3.222 -4.953 4.356 1.00 95.50 85 VAL A N 1
ATOM 637 C CA . VAL A 1 85 ? 2.623 -4.348 3.168 1.00 95.50 85 VAL A CA 1
ATOM 638 C C . VAL A 1 85 ? 3.442 -3.122 2.814 1.00 95.50 85 VAL A C 1
ATOM 640 O O . VAL A 1 85 ? 3.610 -2.227 3.642 1.00 95.50 85 VAL A O 1
ATOM 643 N N . VAL A 1 86 ? 3.910 -3.055 1.573 1.00 96.12 86 VAL A N 1
ATOM 644 C CA . VAL A 1 86 ? 4.601 -1.893 1.012 1.00 96.12 86 VAL A CA 1
ATOM 645 C C . VAL A 1 86 ? 3.769 -1.344 -0.140 1.00 96.12 86 VAL 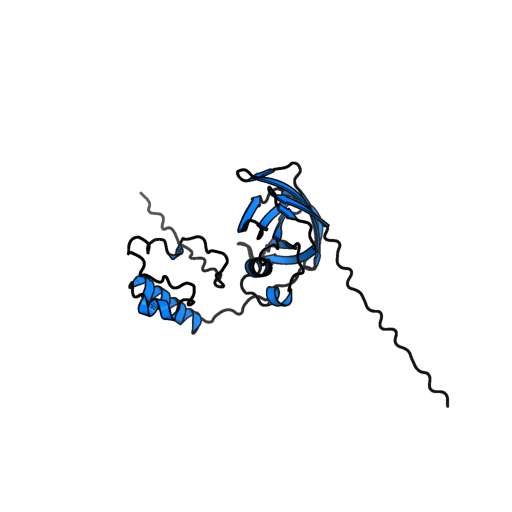A C 1
ATOM 647 O O . VAL A 1 86 ? 3.304 -2.086 -1.001 1.00 96.12 86 VAL A O 1
ATOM 650 N N . LEU A 1 87 ? 3.554 -0.034 -0.150 1.00 96.38 87 LEU A N 1
ATOM 651 C CA . LEU A 1 87 ? 2.807 0.685 -1.170 1.00 96.38 87 LEU A CA 1
ATOM 652 C C . LEU A 1 87 ? 3.782 1.550 -1.961 1.00 96.38 87 LEU A C 1
ATOM 654 O O . LEU A 1 87 ? 4.411 2.449 -1.405 1.00 96.38 87 LEU A O 1
ATOM 658 N N . VAL A 1 88 ? 3.845 1.308 -3.264 1.00 96.81 88 VAL A N 1
ATOM 659 C CA . VAL A 1 88 ? 4.555 2.124 -4.241 1.00 96.81 88 VAL A CA 1
ATOM 660 C C . VAL A 1 88 ? 3.542 3.027 -4.943 1.00 96.81 88 VAL A C 1
ATOM 662 O O . VAL A 1 88 ? 2.661 2.562 -5.666 1.00 96.81 88 VAL A O 1
ATOM 665 N N . ARG A 1 89 ? 3.653 4.334 -4.726 1.00 96.12 89 ARG A N 1
ATOM 666 C CA . ARG A 1 89 ? 2.854 5.372 -5.387 1.00 96.12 89 ARG A CA 1
ATOM 667 C C . ARG A 1 89 ? 3.579 5.853 -6.634 1.00 96.12 89 ARG A C 1
ATOM 669 O O . ARG A 1 89 ? 4.720 6.291 -6.530 1.00 96.12 89 ARG A O 1
ATOM 676 N N . LEU A 1 90 ? 2.942 5.825 -7.801 1.00 94.12 90 LEU A N 1
ATOM 677 C CA . LEU A 1 90 ? 3.546 6.326 -9.043 1.00 94.12 90 LEU A CA 1
ATOM 678 C C . LEU A 1 90 ? 3.236 7.809 -9.221 1.00 94.12 90 LEU A C 1
ATOM 680 O O . LEU A 1 90 ? 2.261 8.183 -9.867 1.00 94.12 90 LEU A O 1
ATOM 684 N N . VAL A 1 91 ? 4.059 8.645 -8.593 1.00 91.62 91 VAL A N 1
ATOM 685 C CA . VAL A 1 91 ? 3.840 10.094 -8.490 1.00 91.62 91 VAL A CA 1
ATOM 686 C C . VAL A 1 91 ? 4.162 10.805 -9.809 1.00 91.62 91 VAL A C 1
ATOM 688 O O . VAL A 1 91 ? 3.467 11.744 -10.195 1.00 91.62 91 VAL A O 1
ATOM 691 N N . ALA A 1 92 ? 5.193 10.348 -10.525 1.00 89.06 92 ALA A N 1
ATOM 692 C CA . ALA A 1 92 ? 5.537 10.805 -11.872 1.00 89.06 92 ALA A CA 1
ATOM 693 C C . ALA A 1 92 ? 6.234 9.675 -12.662 1.00 89.06 92 ALA A C 1
ATOM 695 O O . ALA A 1 92 ? 6.673 8.698 -12.057 1.00 89.06 92 ALA A O 1
ATOM 696 N N . PRO A 1 93 ? 6.414 9.782 -13.995 1.00 85.00 93 PRO A N 1
ATOM 697 C CA . PRO A 1 93 ? 6.991 8.699 -14.808 1.00 85.00 93 PRO A CA 1
ATOM 698 C C . PRO A 1 93 ? 8.355 8.166 -14.333 1.00 85.00 93 PRO A C 1
ATOM 700 O O . PRO A 1 93 ? 8.675 6.997 -14.556 1.00 85.00 93 PRO A O 1
ATOM 703 N N . ASN A 1 94 ? 9.150 9.022 -13.686 1.00 93.31 94 ASN A N 1
ATOM 704 C CA . ASN A 1 94 ? 10.480 8.729 -13.153 1.00 93.31 94 ASN A CA 1
ATOM 705 C C . ASN A 1 94 ? 10.574 8.875 -11.623 1.00 93.31 94 ASN A C 1
ATOM 707 O O . ASN A 1 94 ? 11.683 8.906 -11.082 1.00 93.31 94 ASN A O 1
ATOM 711 N N . LYS A 1 95 ? 9.432 9.022 -10.937 1.00 95.44 95 LYS A N 1
ATOM 712 C CA . LYS A 1 95 ? 9.371 9.222 -9.488 1.00 95.44 95 LYS A CA 1
ATOM 713 C C . LYS A 1 95 ? 8.307 8.359 -8.839 1.00 95.44 95 LYS A C 1
ATOM 715 O O . LYS A 1 95 ? 7.152 8.350 -9.262 1.00 95.44 95 LYS A O 1
ATOM 720 N N . CYS A 1 96 ? 8.696 7.697 -7.762 1.00 96.50 96 CYS A N 1
ATOM 721 C CA . CYS A 1 96 ? 7.792 6.938 -6.922 1.00 96.50 96 CYS A CA 1
ATOM 722 C C . CYS A 1 96 ? 7.840 7.419 -5.474 1.00 96.50 96 CYS A C 1
ATOM 724 O O . CYS A 1 96 ? 8.856 7.925 -4.987 1.00 96.50 96 CYS A O 1
ATOM 726 N N . GLY A 1 97 ? 6.725 7.208 -4.786 1.00 96.50 97 GLY A N 1
ATOM 727 C CA . GLY A 1 97 ? 6.649 7.261 -3.342 1.00 96.50 97 GLY A CA 1
ATOM 728 C C . GLY A 1 97 ? 6.533 5.891 -2.719 1.00 96.50 97 GLY A C 1
ATOM 729 O O . GLY A 1 97 ? 5.996 4.978 -3.343 1.00 96.50 97 GLY A O 1
ATOM 730 N N . VAL A 1 98 ? 7.040 5.750 -1.498 1.00 96.75 98 VAL A N 1
ATOM 731 C CA . VAL A 1 98 ? 7.005 4.486 -0.759 1.00 96.75 98 VAL A CA 1
ATOM 732 C C . VAL A 1 98 ? 6.510 4.715 0.661 1.00 96.75 98 VAL A C 1
ATOM 734 O O . VAL A 1 98 ? 7.092 5.483 1.426 1.00 96.75 98 VAL A O 1
ATOM 737 N N . SER A 1 99 ? 5.449 3.999 1.018 1.00 96.06 99 SER A N 1
ATOM 738 C CA . SER A 1 99 ? 4.950 3.856 2.389 1.00 96.06 99 SER A CA 1
ATOM 739 C C . SER A 1 99 ? 4.660 2.390 2.681 1.00 96.06 99 SER A C 1
ATOM 741 O O . SER A 1 99 ? 4.730 1.545 1.793 1.00 96.06 99 SER A O 1
ATOM 743 N N . GLY A 1 100 ? 4.275 2.069 3.908 1.00 94.94 100 GLY A N 1
ATOM 744 C CA . GLY A 1 100 ? 3.936 0.698 4.252 1.00 94.94 100 GLY A CA 1
ATOM 745 C C . GLY A 1 100 ? 3.496 0.522 5.692 1.00 94.94 100 GLY A C 1
ATOM 746 O O . GLY A 1 100 ? 3.538 1.453 6.498 1.00 94.94 100 GLY A O 1
ATOM 747 N N . TYR A 1 101 ? 3.089 -0.701 5.996 1.00 95.94 101 TYR A N 1
ATOM 748 C CA . TYR A 1 101 ? 2.819 -1.170 7.343 1.00 95.94 101 TYR A CA 1
ATOM 749 C C . TYR A 1 101 ? 3.605 -2.454 7.589 1.00 95.94 101 TYR A C 1
ATOM 751 O O . TYR A 1 101 ? 3.509 -3.411 6.817 1.00 95.94 101 TYR A O 1
ATOM 759 N N . LEU A 1 102 ? 4.393 -2.452 8.660 1.00 94.31 102 LEU A N 1
ATOM 760 C CA . LEU A 1 102 ? 5.272 -3.546 9.042 1.00 94.31 102 LEU A CA 1
ATOM 761 C C . LEU A 1 102 ? 4.708 -4.198 10.311 1.00 94.31 102 LEU A C 1
ATOM 763 O O . LEU A 1 102 ? 4.940 -3.695 11.413 1.00 94.31 102 LEU A O 1
ATOM 767 N N . ALA A 1 103 ? 3.936 -5.286 10.185 1.00 92.31 103 ALA A N 1
ATOM 768 C CA . ALA A 1 103 ? 3.206 -5.842 11.333 1.00 92.31 103 ALA A CA 1
ATOM 769 C C . ALA A 1 103 ? 4.142 -6.364 12.424 1.00 92.31 103 ALA A C 1
ATOM 771 O O . ALA A 1 103 ? 3.876 -6.166 13.607 1.00 92.31 103 ALA A O 1
ATOM 772 N N . SER A 1 104 ? 5.286 -6.932 12.028 1.00 85.38 104 SER A N 1
ATOM 773 C CA . SER A 1 104 ? 6.296 -7.445 12.963 1.00 85.38 104 SER A CA 1
ATOM 774 C C . SER A 1 104 ? 6.817 -6.395 13.957 1.00 85.38 104 SER A C 1
ATOM 776 O O . SER A 1 104 ? 7.268 -6.752 15.046 1.00 85.38 104 SER A O 1
ATOM 778 N N . THR A 1 105 ? 6.745 -5.107 13.606 1.00 87.62 105 THR A N 1
ATOM 779 C CA . THR A 1 105 ? 7.112 -3.981 14.479 1.00 87.62 105 THR A CA 1
ATOM 780 C C . THR A 1 105 ? 5.926 -3.084 14.840 1.00 87.62 105 THR A C 1
ATOM 782 O O . THR A 1 105 ? 6.105 -2.124 15.589 1.00 87.62 105 THR A O 1
ATOM 785 N N . GLY A 1 106 ? 4.727 -3.369 14.320 1.00 89.12 106 GLY A N 1
ATOM 786 C CA . GLY A 1 106 ? 3.539 -2.519 14.442 1.00 89.12 106 GLY A CA 1
ATOM 787 C C . GLY A 1 106 ? 3.723 -1.120 13.845 1.00 89.12 106 GLY A C 1
ATOM 788 O O . GLY A 1 106 ? 3.059 -0.177 14.274 1.00 89.12 106 GLY A O 1
ATOM 789 N N . GLN A 1 107 ? 4.662 -0.952 12.910 1.00 90.62 107 GLN A N 1
ATOM 790 C CA . GLN A 1 107 ? 5.085 0.362 12.440 1.00 90.62 107 GLN A CA 1
ATOM 791 C C . GLN A 1 107 ? 4.447 0.715 11.099 1.00 90.62 107 GLN A C 1
ATOM 793 O O . GLN A 1 107 ? 4.587 -0.012 10.117 1.00 90.62 107 GLN A O 1
ATOM 798 N N . GLN A 1 108 ? 3.826 1.892 11.038 1.00 93.50 108 GLN A N 1
ATOM 799 C CA . GLN A 1 108 ? 3.494 2.545 9.779 1.00 93.50 108 GLN A CA 1
ATOM 800 C C . GLN A 1 108 ? 4.660 3.436 9.347 1.00 93.50 108 GLN A C 1
ATOM 802 O O . GLN A 1 108 ? 5.186 4.221 10.139 1.00 93.50 108 GLN A O 1
ATOM 807 N N . ILE A 1 109 ? 5.066 3.303 8.090 1.00 93.94 109 ILE A N 1
ATOM 808 C CA . ILE A 1 109 ? 6.140 4.092 7.492 1.00 93.94 109 ILE A CA 1
ATOM 809 C C . ILE A 1 109 ? 5.592 4.911 6.332 1.00 93.94 109 ILE A C 1
ATOM 811 O O . ILE A 1 109 ? 4.750 4.444 5.566 1.00 93.94 109 ILE A O 1
ATOM 815 N N . ASP A 1 110 ? 6.121 6.115 6.182 1.00 95.00 110 ASP A N 1
ATOM 816 C CA . ASP A 1 110 ? 5.958 6.938 4.992 1.00 95.00 110 ASP A CA 1
ATOM 817 C C . ASP A 1 110 ? 7.309 7.592 4.720 1.00 95.00 110 ASP A C 1
ATOM 819 O O . ASP A 1 110 ? 7.785 8.403 5.515 1.00 95.00 110 ASP A O 1
ATOM 823 N N . LEU A 1 111 ? 8.000 7.115 3.686 1.00 92.69 111 LEU A N 1
ATOM 824 C CA . LEU A 1 111 ? 9.415 7.417 3.493 1.00 92.69 111 LEU A CA 1
ATOM 825 C C . LEU A 1 111 ? 9.597 8.728 2.724 1.00 92.69 111 LEU A C 1
ATOM 827 O O . LEU A 1 111 ? 10.265 9.643 3.201 1.00 92.69 111 LEU A O 1
ATOM 831 N N . SER A 1 112 ? 9.049 8.800 1.512 1.00 92.38 112 SER A N 1
ATOM 832 C CA . SER A 1 112 ? 9.082 9.966 0.621 1.00 92.38 112 SER A CA 1
ATOM 833 C C . SER A 1 112 ? 8.281 9.670 -0.649 1.00 92.38 112 SER A C 1
ATOM 835 O O . SER A 1 112 ? 7.952 8.514 -0.904 1.00 92.38 112 SER A O 1
ATOM 837 N N . ASP A 1 113 ? 8.070 10.700 -1.472 1.00 92.69 113 ASP A N 1
ATOM 838 C CA . ASP A 1 113 ? 7.459 10.659 -2.809 1.00 92.69 113 ASP A CA 1
ATOM 839 C C . ASP A 1 113 ? 8.458 10.944 -3.952 1.00 92.69 113 ASP A C 1
ATOM 841 O O . ASP A 1 113 ? 8.068 11.210 -5.089 1.00 92.69 113 ASP A O 1
ATOM 845 N N . ASN A 1 114 ? 9.764 10.930 -3.661 1.00 94.81 114 ASN A N 1
ATOM 846 C CA . ASN A 1 114 ? 10.804 11.402 -4.584 1.00 94.81 114 ASN A CA 1
ATOM 847 C C . ASN A 1 114 ? 11.868 10.348 -4.942 1.00 94.81 114 ASN A C 1
ATOM 849 O O . ASN A 1 114 ? 12.976 10.697 -5.373 1.00 94.81 114 ASN A O 1
ATOM 853 N N . PHE A 1 115 ? 11.557 9.065 -4.779 1.00 97.19 115 PHE A N 1
ATOM 854 C CA . PHE A 1 115 ? 12.488 8.000 -5.135 1.00 97.19 115 PHE A CA 1
ATOM 855 C C . PHE A 1 115 ? 12.582 7.830 -6.654 1.00 97.19 115 PHE A C 1
ATOM 857 O O . PHE A 1 115 ? 11.587 8.039 -7.353 1.00 97.19 115 PHE A O 1
ATOM 864 N N . PRO A 1 116 ? 13.766 7.494 -7.187 1.00 96.81 116 PRO A N 1
ATOM 865 C CA . PRO A 1 116 ? 13.917 7.074 -8.571 1.00 96.81 116 PRO A CA 1
ATOM 866 C C . PRO A 1 116 ? 12.945 5.953 -8.943 1.00 96.81 116 PRO A C 1
ATOM 868 O O . PRO A 1 116 ? 12.789 4.972 -8.213 1.00 96.81 116 PRO A O 1
ATOM 871 N N . ALA A 1 117 ? 12.315 6.105 -10.104 1.00 96.44 117 ALA A N 1
ATOM 872 C CA . ALA A 1 117 ? 11.486 5.073 -10.698 1.00 96.44 117 ALA A CA 1
ATOM 873 C C . ALA A 1 117 ? 11.771 4.933 -12.191 1.00 96.44 117 ALA A C 1
ATOM 875 O O . ALA A 1 117 ? 12.188 5.881 -12.863 1.00 96.44 117 ALA A O 1
ATOM 876 N N . LYS A 1 118 ? 11.480 3.750 -12.722 1.00 95.25 118 LYS A N 1
ATOM 877 C CA . LYS A 1 118 ? 11.489 3.467 -14.153 1.00 95.25 118 LYS A CA 1
ATOM 878 C C . LYS A 1 118 ? 10.186 2.784 -14.509 1.00 95.25 118 LYS A C 1
ATOM 880 O O . LYS A 1 118 ? 9.943 1.664 -14.080 1.00 95.25 118 LYS A O 1
ATOM 885 N N . THR A 1 119 ? 9.373 3.437 -15.324 1.00 90.12 119 THR A N 1
ATOM 886 C CA . THR A 1 119 ? 8.104 2.866 -15.775 1.00 90.12 119 THR A CA 1
ATOM 887 C C . THR A 1 119 ? 8.300 2.174 -17.121 1.00 90.12 119 THR A C 1
ATOM 889 O O . THR A 1 119 ? 8.679 2.820 -18.097 1.00 90.12 119 THR A O 1
ATOM 892 N N . THR A 1 120 ? 8.071 0.863 -17.181 1.00 88.38 120 THR A N 1
ATOM 893 C CA . THR A 1 120 ? 8.153 0.064 -18.418 1.00 88.38 120 THR A CA 1
ATOM 894 C C . THR A 1 120 ? 6.791 -0.087 -19.091 1.00 88.38 120 THR A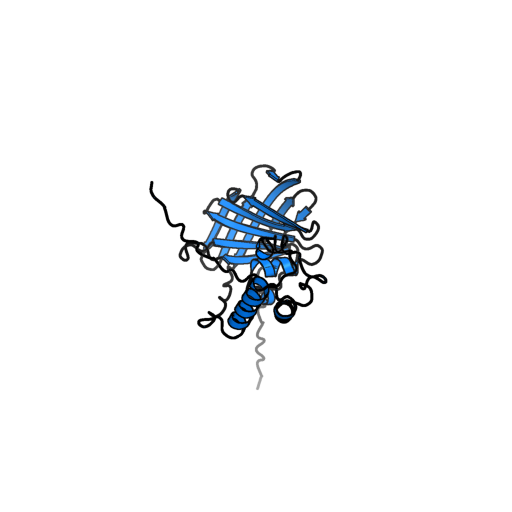 C 1
ATOM 896 O O . THR A 1 120 ? 6.725 -0.157 -20.316 1.00 88.38 120 THR A O 1
ATOM 899 N N . ALA A 1 121 ? 5.701 -0.055 -18.318 1.00 85.88 121 ALA A N 1
ATOM 900 C CA . ALA A 1 121 ? 4.340 0.069 -18.827 1.00 85.88 121 ALA A CA 1
ATOM 901 C C . ALA A 1 121 ? 3.485 0.929 -17.885 1.00 85.88 121 ALA A C 1
ATOM 903 O O . ALA A 1 121 ? 3.393 0.656 -16.693 1.00 85.88 121 ALA A O 1
ATOM 904 N N . SER A 1 122 ? 2.815 1.948 -18.428 1.00 82.00 122 SER A N 1
ATOM 905 C CA . SER A 1 122 ? 1.810 2.741 -17.711 1.00 82.00 122 SER A CA 1
ATOM 906 C C . SER A 1 122 ? 0.573 2.859 -18.584 1.00 82.00 122 SER A C 1
ATOM 908 O O . SER A 1 122 ? 0.517 3.665 -19.511 1.00 82.00 122 SER A O 1
ATOM 910 N N . THR A 1 123 ? -0.395 1.984 -18.348 1.00 87.19 123 THR A N 1
ATOM 911 C CA . THR A 1 123 ? -1.665 1.967 -19.079 1.00 87.19 123 THR A CA 1
ATOM 912 C C . THR A 1 123 ? -2.817 2.001 -18.089 1.00 87.19 123 THR A C 1
ATOM 914 O O . THR A 1 123 ? -2.621 1.829 -16.890 1.00 87.19 123 THR A O 1
ATOM 917 N N . THR A 1 124 ? -4.043 2.180 -18.574 1.00 86.19 124 THR A N 1
ATOM 918 C CA . THR A 1 124 ? -5.236 2.141 -17.716 1.00 86.19 124 THR A CA 1
ATOM 919 C C . THR A 1 124 ? -5.501 0.764 -17.102 1.00 86.19 124 THR A C 1
ATOM 921 O O . THR A 1 124 ? -6.228 0.676 -16.117 1.00 86.19 124 THR A O 1
ATOM 924 N N . THR A 1 125 ? -4.919 -0.306 -17.652 1.00 91.88 125 THR A N 1
ATOM 925 C CA . THR A 1 125 ? -5.187 -1.698 -17.253 1.00 91.88 125 THR A CA 1
ATOM 926 C C . THR A 1 125 ? -3.977 -2.418 -16.671 1.00 91.88 125 THR A C 1
ATOM 928 O O . THR A 1 125 ? -4.118 -3.519 -16.140 1.00 91.88 125 THR A O 1
ATOM 931 N N . ARG A 1 126 ? -2.781 -1.833 -16.756 1.00 93.94 126 ARG A N 1
ATOM 932 C CA . ARG A 1 126 ? -1.529 -2.465 -16.326 1.00 93.94 126 ARG A CA 1
ATOM 933 C C . ARG A 1 126 ? -0.490 -1.424 -15.937 1.00 93.94 126 ARG A C 1
ATOM 935 O O . ARG A 1 126 ? -0.336 -0.415 -16.629 1.00 93.94 126 ARG A O 1
ATOM 942 N N . SER A 1 127 ? 0.240 -1.723 -14.871 1.00 93.06 127 SER A N 1
ATOM 943 C CA . SER A 1 127 ? 1.372 -0.951 -14.377 1.00 93.06 127 SER A CA 1
ATOM 944 C C . SER A 1 127 ? 2.585 -1.863 -14.256 1.00 93.06 127 SER A C 1
ATOM 946 O O . SER A 1 127 ? 2.510 -2.886 -13.577 1.00 93.06 127 SER A O 1
ATOM 948 N N . ALA A 1 128 ? 3.686 -1.503 -14.904 1.00 94.44 128 ALA A N 1
ATOM 949 C CA . ALA A 1 128 ? 4.947 -2.216 -14.805 1.00 94.44 128 ALA A CA 1
ATOM 950 C C . ALA A 1 128 ? 6.113 -1.239 -14.683 1.00 94.44 128 ALA A C 1
ATOM 952 O O . ALA A 1 128 ? 6.148 -0.202 -15.357 1.00 94.44 128 ALA A O 1
ATOM 953 N N . GLY A 1 129 ? 7.076 -1.575 -13.837 1.00 94.44 129 GLY A N 1
ATOM 954 C CA . GLY A 1 129 ? 8.221 -0.724 -13.590 1.00 94.44 129 GLY A CA 1
ATOM 955 C C . GLY A 1 129 ? 9.027 -1.123 -12.368 1.00 94.44 129 GLY A C 1
ATOM 956 O O . GLY A 1 129 ? 8.894 -2.213 -11.818 1.00 94.44 129 GLY A O 1
ATOM 957 N N . GLU A 1 130 ? 9.879 -0.192 -11.967 1.00 95.69 130 GLU A N 1
ATOM 958 C CA . GLU A 1 130 ? 10.816 -0.325 -10.865 1.00 95.69 130 GLU A CA 1
ATOM 959 C C . GLU A 1 130 ? 10.801 0.952 -10.020 1.00 95.69 130 GLU A C 1
ATOM 961 O O . GLU A 1 130 ? 10.575 2.050 -10.536 1.00 95.69 130 GLU A O 1
ATOM 966 N N . CYS A 1 131 ? 11.049 0.807 -8.724 1.00 96.50 131 CYS A N 1
ATOM 967 C CA . CYS A 1 131 ? 11.189 1.879 -7.746 1.00 96.50 131 CYS A CA 1
ATOM 968 C C . CYS A 1 131 ? 12.325 1.499 -6.792 1.00 96.50 131 CYS A C 1
ATOM 970 O O . CYS A 1 131 ? 12.311 0.399 -6.237 1.00 96.50 131 CYS A O 1
ATOM 972 N N . TRP A 1 132 ? 13.321 2.362 -6.607 1.00 97.06 132 TRP A N 1
ATOM 973 C CA . TRP A 1 132 ? 14.500 2.016 -5.808 1.00 97.06 132 TRP A CA 1
ATOM 974 C C . TRP A 1 132 ? 15.068 3.204 -5.038 1.00 97.06 132 TRP A C 1
ATOM 976 O O . TRP A 1 132 ? 14.766 4.365 -5.308 1.00 97.06 132 TRP A O 1
ATOM 986 N N . THR A 1 133 ? 15.934 2.906 -4.076 1.00 96.94 133 THR A N 1
ATOM 987 C CA . THR A 1 133 ? 16.801 3.887 -3.423 1.00 96.94 133 THR A CA 1
ATOM 988 C C . THR A 1 133 ? 18.170 3.907 -4.094 1.00 96.94 133 THR A C 1
ATOM 990 O O . THR A 1 133 ? 18.809 2.864 -4.176 1.00 96.94 133 THR A O 1
ATOM 993 N N . ASP A 1 134 ? 18.678 5.077 -4.498 1.00 94.25 134 ASP A N 1
ATOM 994 C CA . ASP A 1 134 ? 20.062 5.188 -5.010 1.00 94.25 134 ASP A CA 1
ATOM 995 C C . ASP A 1 134 ? 21.113 4.893 -3.925 1.00 94.25 134 ASP A C 1
ATOM 997 O O . ASP A 1 134 ? 22.230 4.464 -4.206 1.00 94.25 134 ASP A O 1
ATOM 1001 N N . LYS A 1 135 ? 20.761 5.159 -2.665 1.00 94.12 135 LYS A N 1
ATOM 1002 C CA . LYS A 1 135 ? 21.569 4.882 -1.477 1.00 94.12 135 LYS A CA 1
ATOM 1003 C C . LYS A 1 135 ? 20.656 4.638 -0.275 1.00 94.12 135 LYS A C 1
ATOM 1005 O O . LYS A 1 135 ? 19.557 5.200 -0.261 1.00 94.12 135 LYS A O 1
ATOM 1010 N N . PRO A 1 136 ? 21.114 3.900 0.751 1.00 95.69 136 PRO A N 1
ATOM 1011 C CA . PRO A 1 136 ? 20.337 3.720 1.967 1.00 95.69 136 PRO A CA 1
ATOM 1012 C C . PRO A 1 136 ? 19.938 5.063 2.589 1.00 95.69 136 PRO A C 1
ATOM 1014 O O . PRO A 1 136 ? 20.770 5.958 2.781 1.00 95.69 136 PRO A O 1
ATOM 1017 N N . GLY A 1 137 ? 18.650 5.208 2.877 1.00 95.19 137 GLY A N 1
ATOM 1018 C CA . GLY A 1 137 ? 18.075 6.349 3.571 1.00 95.19 137 GLY A CA 1
ATOM 1019 C C . GLY A 1 137 ? 17.938 6.090 5.067 1.00 95.19 137 GLY A C 1
ATOM 1020 O O . GLY A 1 137 ? 18.212 4.999 5.564 1.00 95.19 137 GLY A O 1
ATOM 1021 N N . LYS A 1 138 ? 17.512 7.112 5.811 1.00 95.00 138 LYS A N 1
ATOM 1022 C CA . LYS A 1 138 ? 17.223 6.991 7.243 1.00 95.00 138 LYS A CA 1
ATOM 1023 C C . LYS A 1 138 ? 15.860 7.567 7.571 1.00 95.00 138 LYS A C 1
ATOM 1025 O O . LYS A 1 138 ? 15.502 8.631 7.070 1.00 95.00 138 LYS A O 1
ATOM 1030 N N . MET A 1 139 ? 15.143 6.882 8.450 1.00 92.12 139 MET A N 1
ATOM 1031 C CA . MET A 1 139 ? 13.934 7.370 9.097 1.00 92.12 139 MET A CA 1
ATOM 1032 C C . MET A 1 139 ? 14.109 7.153 10.599 1.00 92.12 139 MET A C 1
ATOM 1034 O O . MET A 1 139 ? 14.168 6.023 11.080 1.00 92.12 139 MET A O 1
ATOM 1038 N N . PHE A 1 140 ? 14.252 8.247 11.346 1.00 89.88 140 PHE A N 1
ATOM 1039 C CA . PHE A 1 140 ? 14.664 8.211 12.752 1.00 89.88 140 PHE A CA 1
ATOM 1040 C C . PHE A 1 140 ? 15.995 7.454 12.943 1.00 89.88 140 PHE A C 1
ATOM 1042 O O . PHE A 1 140 ? 17.029 7.873 12.423 1.00 89.88 140 PHE A O 1
ATOM 1049 N N . LYS A 1 141 ? 15.972 6.355 13.705 1.00 91.88 141 LYS A N 1
ATOM 1050 C CA . LYS A 1 141 ? 17.127 5.491 13.982 1.00 91.88 141 LYS A CA 1
ATOM 1051 C C . LYS A 1 141 ? 17.286 4.356 12.969 1.00 91.88 141 LYS A C 1
ATOM 1053 O O . LYS A 1 141 ? 18.342 3.730 12.937 1.00 91.88 141 LYS A O 1
ATOM 1058 N N . ASP A 1 142 ? 16.260 4.093 12.168 1.00 95.00 142 ASP A N 1
ATOM 1059 C CA . ASP A 1 142 ? 16.235 2.967 11.251 1.00 95.00 142 ASP A CA 1
ATOM 1060 C C . ASP A 1 142 ? 16.748 3.395 9.876 1.00 95.00 142 ASP A C 1
ATOM 1062 O O . ASP A 1 142 ? 16.484 4.494 9.382 1.00 95.00 142 ASP A O 1
ATOM 1066 N N . THR A 1 143 ? 17.549 2.520 9.279 1.00 96.31 143 THR A N 1
ATOM 1067 C CA . THR A 1 143 ? 18.036 2.671 7.906 1.00 96.31 143 THR A CA 1
ATOM 1068 C C . THR A 1 143 ? 17.095 1.913 6.986 1.00 96.31 143 THR A C 1
ATOM 1070 O O . THR A 1 143 ? 16.581 0.864 7.378 1.00 96.31 143 THR A O 1
ATOM 1073 N N . TYR A 1 144 ? 16.868 2.441 5.790 1.00 96.25 144 TYR A N 1
ATOM 1074 C CA . TYR A 1 144 ? 16.074 1.766 4.778 1.00 96.25 144 TYR A CA 1
ATOM 1075 C C . TYR A 1 144 ? 16.787 1.745 3.434 1.00 96.25 144 TYR A C 1
ATOM 1077 O O . TYR A 1 144 ? 17.470 2.698 3.063 1.00 96.25 144 TYR A O 1
ATOM 1085 N N . ASP A 1 145 ? 16.583 0.672 2.693 1.00 96.81 145 ASP A N 1
ATOM 1086 C CA . ASP A 1 145 ? 17.014 0.510 1.313 1.00 96.81 145 ASP A CA 1
ATOM 1087 C C . ASP A 1 145 ? 16.020 -0.402 0.610 1.00 96.81 145 ASP A C 1
ATOM 1089 O O . ASP A 1 145 ? 15.428 -1.292 1.226 1.00 96.81 145 ASP A O 1
ATOM 1093 N N . PHE A 1 146 ? 15.782 -0.147 -0.670 1.00 96.19 146 PHE A N 1
ATOM 1094 C CA . PHE A 1 146 ? 14.924 -1.016 -1.453 1.00 96.19 146 PHE A CA 1
ATOM 1095 C C . PHE A 1 146 ? 15.218 -0.934 -2.942 1.00 96.19 146 PHE A C 1
ATOM 1097 O O . PHE A 1 146 ? 15.675 0.085 -3.464 1.00 96.19 146 PHE A O 1
ATOM 1104 N N . HIS A 1 147 ? 14.864 -2.012 -3.627 1.00 96.19 147 HIS A N 1
ATOM 1105 C CA . HIS A 1 147 ? 14.693 -2.067 -5.071 1.00 96.19 147 HIS A CA 1
ATOM 1106 C C . HIS A 1 147 ? 13.496 -2.967 -5.326 1.00 96.19 147 HIS A C 1
ATOM 1108 O O . HIS A 1 147 ? 13.539 -4.158 -5.042 1.00 96.19 147 HIS A O 1
ATOM 1114 N N . LEU A 1 148 ? 12.407 -2.370 -5.788 1.00 95.44 148 LEU A N 1
ATOM 1115 C CA . LEU A 1 148 ? 11.117 -3.010 -5.978 1.00 95.44 148 LEU A CA 1
ATOM 1116 C C . LEU A 1 148 ? 10.786 -2.991 -7.463 1.00 95.44 148 LEU A C 1
ATOM 1118 O O . LEU A 1 148 ? 10.703 -1.909 -8.045 1.00 95.44 148 LEU A O 1
ATOM 1122 N N . SER A 1 149 ? 10.553 -4.157 -8.052 1.00 94.81 149 SER A N 1
ATOM 1123 C CA . SER A 1 149 ? 10.025 -4.278 -9.408 1.00 94.81 149 SER A CA 1
ATOM 1124 C C . SER A 1 149 ? 8.635 -4.887 -9.364 1.00 94.81 149 SER A C 1
ATOM 1126 O O . SER A 1 149 ? 8.338 -5.791 -8.579 1.00 94.81 149 SER A O 1
ATOM 1128 N N . TYR A 1 150 ? 7.772 -4.378 -10.226 1.00 94.00 150 TYR A N 1
ATOM 1129 C CA . TYR A 1 150 ? 6.388 -4.795 -10.306 1.00 94.00 150 TYR A CA 1
ATOM 1130 C C . TYR A 1 150 ? 5.954 -4.856 -11.758 1.00 94.00 150 TYR A C 1
ATOM 1132 O O . TYR A 1 150 ? 6.372 -4.058 -12.597 1.00 94.00 150 TYR A O 1
ATOM 1140 N N . ASP A 1 151 ? 5.065 -5.792 -12.037 1.00 95.12 151 ASP A N 1
ATOM 1141 C CA . ASP A 1 151 ? 4.335 -5.859 -13.287 1.00 95.12 151 ASP A CA 1
ATOM 1142 C C . ASP A 1 151 ? 2.953 -6.409 -12.959 1.00 95.12 151 ASP A C 1
ATOM 1144 O O . ASP A 1 151 ? 2.789 -7.582 -12.668 1.00 95.12 151 ASP A O 1
ATOM 1148 N N . VAL A 1 152 ? 1.943 -5.555 -12.884 1.00 94.50 152 VAL A N 1
ATOM 1149 C CA . VAL A 1 152 ? 0.650 -5.930 -12.311 1.00 94.50 152 VAL A CA 1
ATOM 1150 C C . VAL A 1 152 ? -0.508 -5.335 -13.095 1.00 94.50 152 VAL A C 1
ATOM 1152 O O . VAL A 1 152 ? -0.450 -4.176 -13.520 1.00 94.50 152 VAL A O 1
ATOM 1155 N N . PRO A 1 153 ? -1.598 -6.098 -13.289 1.00 95.56 153 PRO A N 1
ATOM 1156 C CA . PRO A 1 153 ? -2.827 -5.526 -13.807 1.00 95.56 153 PRO A CA 1
ATOM 1157 C C . PRO A 1 153 ? -3.400 -4.526 -12.796 1.00 95.56 153 PRO A C 1
ATOM 1159 O O . PRO A 1 153 ? -3.419 -4.772 -11.587 1.00 95.56 153 PRO A O 1
ATOM 1162 N N . ILE A 1 154 ? -3.885 -3.398 -13.307 1.00 95.06 154 ILE A N 1
ATOM 1163 C CA . ILE A 1 154 ? -4.598 -2.402 -12.512 1.00 95.06 154 ILE A CA 1
ATOM 1164 C C . ILE A 1 154 ? -6.027 -2.894 -12.332 1.00 95.06 154 ILE A C 1
ATOM 1166 O O . ILE A 1 154 ? -6.766 -3.092 -13.296 1.00 95.06 154 ILE A O 1
ATOM 1170 N N . THR A 1 155 ? -6.408 -3.084 -11.078 1.00 95.38 155 THR A N 1
ATOM 1171 C CA . THR A 1 155 ? -7.735 -3.534 -10.685 1.00 95.38 155 THR A CA 1
ATOM 1172 C C . THR A 1 155 ? -8.606 -2.325 -10.372 1.00 95.38 155 THR A C 1
ATOM 1174 O O . THR A 1 155 ? -8.219 -1.438 -9.608 1.00 95.38 155 THR A O 1
ATOM 1177 N N . ALA A 1 156 ? -9.799 -2.286 -10.962 1.00 91.88 156 ALA A N 1
ATOM 1178 C CA . ALA A 1 156 ? -10.796 -1.279 -10.633 1.00 91.88 156 ALA A CA 1
ATOM 1179 C C . ALA A 1 156 ? -11.402 -1.590 -9.258 1.00 91.88 156 ALA A C 1
ATOM 1181 O O . ALA A 1 156 ? -12.019 -2.640 -9.075 1.00 91.88 156 ALA A O 1
ATOM 1182 N N . ILE A 1 157 ? -11.235 -0.675 -8.302 1.00 89.88 157 ILE A N 1
ATOM 1183 C CA . ILE A 1 157 ? -11.912 -0.757 -7.007 1.00 89.88 157 ILE A CA 1
ATOM 1184 C C . ILE A 1 157 ? -13.348 -0.251 -7.185 1.00 89.88 157 ILE A C 1
ATOM 1186 O O . ILE A 1 157 ? -13.531 0.879 -7.654 1.00 89.88 157 ILE A O 1
ATOM 1190 N N . PRO A 1 158 ? -14.373 -1.051 -6.839 1.00 87.00 158 PRO A N 1
ATOM 1191 C CA . PRO A 1 158 ? -15.754 -0.594 -6.872 1.00 87.00 158 PRO A CA 1
ATOM 1192 C C . PRO A 1 158 ? -15.925 0.632 -5.975 1.00 87.00 158 PRO A C 1
ATOM 1194 O O . PRO A 1 158 ? -15.610 0.589 -4.786 1.00 87.00 158 PRO A O 1
ATOM 1197 N N . LYS A 1 159 ? -16.436 1.737 -6.529 1.00 80.12 159 LYS A N 1
ATOM 1198 C CA . LYS A 1 159 ? -16.772 2.896 -5.698 1.00 80.12 159 LYS A CA 1
ATOM 1199 C C . LYS A 1 159 ? -17.991 2.546 -4.838 1.00 80.12 159 LYS A C 1
ATOM 1201 O O . LYS A 1 159 ? -18.966 2.014 -5.380 1.00 80.12 159 LYS A O 1
ATOM 1206 N N . PRO A 1 160 ? -17.966 2.832 -3.525 1.00 75.31 160 PRO A N 1
ATOM 1207 C CA . PRO A 1 160 ? -19.131 2.621 -2.683 1.00 75.31 160 PRO A CA 1
ATOM 1208 C C . PRO A 1 160 ? -20.302 3.460 -3.201 1.00 75.31 160 PRO A C 1
ATOM 1210 O O . PRO A 1 160 ? -20.120 4.550 -3.750 1.00 75.31 160 PRO A O 1
ATOM 1213 N N . SER A 1 161 ? -21.516 2.939 -3.033 1.00 78.25 161 SER A N 1
ATOM 1214 C CA . SER A 1 161 ? -22.724 3.671 -3.415 1.00 78.25 161 SER A CA 1
ATOM 1215 C C . SER A 1 161 ? -22.831 4.961 -2.606 1.00 78.25 161 SER A C 1
ATOM 1217 O O . SER A 1 161 ? -22.586 4.964 -1.398 1.00 78.25 161 SER A O 1
ATOM 1219 N N . ALA A 1 162 ? -23.207 6.055 -3.269 1.00 77.69 162 ALA A N 1
ATOM 1220 C CA . ALA A 1 162 ? -23.464 7.310 -2.582 1.00 77.69 162 ALA A CA 1
ATOM 1221 C C . ALA A 1 162 ? -24.583 7.107 -1.553 1.00 77.69 162 ALA A C 1
ATOM 1223 O O . ALA A 1 162 ? -25.642 6.561 -1.868 1.00 77.69 162 ALA A O 1
ATOM 1224 N N . LEU A 1 163 ? -24.346 7.558 -0.322 1.00 77.38 163 LEU A N 1
ATOM 1225 C CA . LEU A 1 163 ? -25.403 7.604 0.677 1.00 77.38 163 LEU A CA 1
ATOM 1226 C C . LEU A 1 163 ? -26.422 8.689 0.286 1.00 77.38 163 LEU A C 1
ATOM 1228 O O . LEU A 1 163 ? -26.031 9.729 -0.255 1.00 77.38 163 LEU A O 1
ATOM 1232 N N . PRO A 1 164 ? -27.721 8.487 0.562 1.00 82.81 164 PRO A N 1
ATOM 1233 C CA . PRO A 1 164 ? -28.720 9.528 0.352 1.00 82.81 164 PRO A CA 1
ATOM 1234 C C . PRO A 1 164 ? -28.443 10.740 1.252 1.00 82.81 164 PRO A C 1
ATOM 1236 O O . PRO A 1 164 ? -27.696 10.657 2.232 1.00 82.81 164 PRO A O 1
ATOM 1239 N N . ALA A 1 165 ? -29.069 11.877 0.937 1.00 78.88 165 ALA A N 1
ATOM 1240 C CA . ALA A 1 165 ? -28.957 13.087 1.748 1.00 78.88 165 ALA A CA 1
ATOM 1241 C C . ALA A 1 165 ? -29.283 12.788 3.225 1.00 78.88 165 ALA A C 1
ATOM 1243 O O . ALA A 1 165 ? -30.292 12.156 3.533 1.00 78.88 165 ALA A O 1
ATOM 1244 N N . GLY A 1 166 ? -28.399 13.210 4.134 1.00 76.06 166 GLY A N 1
ATOM 1245 C CA . GLY A 1 166 ? -28.500 12.895 5.564 1.00 76.06 166 GLY A CA 1
ATOM 1246 C C . GLY A 1 166 ? -27.959 11.517 5.971 1.00 76.06 166 GLY A C 1
ATOM 1247 O O . GLY A 1 166 ? -28.073 11.161 7.137 1.00 76.06 166 GLY A O 1
ATOM 1248 N N . GLY A 1 167 ? -27.359 10.749 5.052 1.00 79.62 167 GLY A N 1
ATOM 1249 C CA . GLY A 1 167 ? -26.685 9.476 5.337 1.00 79.62 167 GLY A CA 1
ATOM 1250 C C . GLY A 1 167 ? -27.614 8.308 5.692 1.00 79.62 167 GLY A C 1
ATOM 1251 O O . GLY A 1 167 ? -27.130 7.288 6.176 1.00 79.62 167 GLY A O 1
ATOM 1252 N N . ALA A 1 168 ? -28.926 8.447 5.467 1.00 85.81 168 ALA A N 1
ATOM 1253 C CA . ALA A 1 168 ? -29.955 7.496 5.903 1.00 85.81 168 ALA A CA 1
ATOM 1254 C C . ALA A 1 168 ? -29.850 7.165 7.408 1.00 85.81 168 ALA A C 1
ATOM 1256 O O . ALA A 1 168 ? -29.581 8.033 8.243 1.00 85.81 168 ALA A O 1
ATOM 1257 N N . GLU A 1 169 ? -30.075 5.901 7.761 1.00 84.62 169 GLU A N 1
ATOM 1258 C CA . GLU A 1 169 ? -29.967 5.396 9.126 1.00 84.62 169 GLU A CA 1
ATOM 1259 C C . GLU A 1 169 ? -28.553 5.588 9.693 1.00 84.62 169 GLU A C 1
ATOM 1261 O O . GLU A 1 169 ? -28.403 6.074 10.811 1.00 84.62 169 GLU A O 1
ATOM 1266 N N . ALA A 1 170 ? -27.511 5.325 8.894 1.00 82.25 170 ALA A N 1
ATOM 1267 C CA . ALA A 1 170 ? -26.118 5.495 9.310 1.00 82.25 170 ALA A CA 1
ATOM 1268 C C . ALA A 1 170 ? -25.776 6.960 9.635 1.00 82.25 170 ALA A C 1
ATOM 1270 O O . ALA A 1 170 ? -25.144 7.247 10.651 1.00 82.25 170 ALA A O 1
ATOM 1271 N N . GLY A 1 171 ? -26.231 7.905 8.810 1.00 83.94 171 GLY A N 1
ATOM 1272 C CA . GLY A 1 171 ? -26.055 9.333 9.069 1.00 83.94 171 GLY A CA 1
ATOM 1273 C C . GLY A 1 171 ? -26.864 9.817 10.271 1.00 83.94 171 GLY A C 1
ATOM 1274 O O . GLY A 1 171 ? -26.369 10.624 11.056 1.00 83.94 171 GLY A O 1
ATOM 1275 N N . THR A 1 172 ? -28.060 9.266 10.484 1.00 87.00 172 THR A N 1
ATOM 1276 C CA . THR A 1 172 ? -28.865 9.539 11.685 1.00 87.00 172 THR A CA 1
ATOM 1277 C C . THR A 1 172 ? -28.161 9.046 12.951 1.00 87.00 172 THR A C 1
ATOM 1279 O O . THR A 1 172 ? -28.056 9.795 13.922 1.00 87.00 172 THR A O 1
ATOM 1282 N N . ALA A 1 173 ? -27.614 7.827 12.928 1.00 86.44 173 ALA A N 1
ATOM 1283 C CA . ALA A 1 173 ? -26.835 7.262 14.028 1.00 86.44 173 ALA A CA 1
ATOM 1284 C C . ALA A 1 173 ? -25.562 8.078 14.309 1.00 86.44 173 ALA A C 1
ATOM 1286 O O . ALA A 1 173 ? -25.261 8.377 15.463 1.00 86.44 173 ALA A O 1
ATOM 1287 N N . TYR A 1 174 ? -24.853 8.516 13.264 1.00 85.00 174 TYR A N 1
ATOM 1288 C CA . TYR A 1 174 ? -23.694 9.397 13.406 1.00 85.00 174 TYR A CA 1
ATOM 1289 C C . TYR A 1 174 ? -24.066 10.740 14.049 1.00 85.00 174 TYR A C 1
ATOM 1291 O O . TYR A 1 174 ? -23.414 11.178 14.995 1.00 85.00 174 TYR A O 1
ATOM 1299 N N . LEU A 1 175 ? -25.138 11.391 13.590 1.00 86.69 175 LEU A N 1
ATOM 1300 C CA . LEU A 1 175 ? -25.601 12.653 14.175 1.00 86.69 175 LEU A CA 1
ATOM 1301 C C . LEU A 1 175 ? -26.059 12.480 15.629 1.00 86.69 175 LEU A C 1
ATOM 1303 O O . LEU A 1 175 ? -25.796 13.355 16.458 1.00 86.69 175 LEU A O 1
ATOM 1307 N N . ALA A 1 176 ? -26.701 11.356 15.958 1.00 88.19 176 ALA A N 1
ATOM 1308 C CA . ALA A 1 176 ? -27.065 11.013 17.329 1.00 88.19 176 ALA A CA 1
ATOM 1309 C C . ALA A 1 176 ? -25.822 10.840 18.215 1.00 88.19 176 ALA A C 1
ATOM 1311 O O . ALA A 1 176 ? -25.768 11.421 19.301 1.00 88.19 176 ALA A O 1
ATOM 1312 N N . LEU A 1 177 ? -24.793 10.140 17.725 1.00 84.94 177 LEU A N 1
ATOM 1313 C CA . LEU A 1 177 ? -23.504 9.997 18.401 1.00 84.94 177 LEU A CA 1
ATOM 1314 C C . LEU A 1 177 ? -22.821 11.356 18.620 1.00 84.94 177 LEU A C 1
ATOM 1316 O O . LEU A 1 177 ? -22.426 11.670 19.742 1.00 84.94 177 LEU A O 1
ATOM 1320 N N . VAL A 1 178 ? -22.727 12.194 17.584 1.00 84.88 178 VAL A N 1
ATOM 1321 C CA . VAL A 1 178 ? -22.133 13.539 17.683 1.00 84.88 178 VAL A CA 1
ATOM 1322 C C . VAL A 1 178 ? -22.879 14.386 18.712 1.00 84.88 178 VAL A C 1
ATOM 1324 O O . VAL A 1 178 ? -22.246 15.004 19.568 1.00 84.88 178 VAL A O 1
ATOM 1327 N N . LYS A 1 179 ? -24.216 14.379 18.686 1.00 87.31 179 LYS A N 1
ATOM 1328 C CA . LYS A 1 179 ? -25.046 15.100 19.660 1.00 87.31 179 LYS A CA 1
ATOM 1329 C C . LYS A 1 179 ? -24.843 14.574 21.084 1.00 87.31 179 LYS A C 1
ATOM 1331 O O . LYS A 1 179 ? -24.755 15.372 22.015 1.00 87.31 179 LYS A O 1
ATOM 1336 N N . ALA A 1 180 ? -24.750 13.256 21.262 1.00 85.56 180 ALA A N 1
ATOM 1337 C CA . ALA A 1 180 ? -24.502 12.631 22.557 1.00 85.56 180 ALA A CA 1
ATOM 1338 C C . ALA A 1 180 ? -23.127 13.020 23.122 1.00 85.56 180 ALA A C 1
ATOM 1340 O O . ALA A 1 180 ? -23.034 13.413 24.285 1.00 85.56 180 ALA A O 1
ATOM 1341 N N . ILE A 1 181 ? -22.084 13.009 22.287 1.00 80.19 181 ILE A N 1
ATOM 1342 C CA . ILE A 1 181 ? -20.733 13.431 22.676 1.00 80.19 181 ILE A CA 1
ATOM 1343 C C . ILE A 1 181 ? -20.707 14.928 23.006 1.00 80.19 181 ILE A C 1
ATOM 1345 O O . ILE A 1 181 ? -20.220 15.308 24.068 1.00 80.19 181 ILE A O 1
ATOM 1349 N N . GLN A 1 182 ? -21.295 15.786 22.168 1.00 81.38 182 GLN A N 1
ATOM 1350 C CA . GLN A 1 182 ? -21.380 17.230 22.430 1.00 81.38 182 GLN A CA 1
ATOM 1351 C C . GLN A 1 182 ? -22.156 17.553 23.716 1.00 81.38 182 GLN A C 1
ATOM 1353 O O . GLN A 1 182 ? -21.792 18.480 24.437 1.00 81.38 182 GLN A O 1
ATOM 1358 N N . GLY A 1 183 ? -23.197 16.775 24.027 1.00 81.69 183 GLY A N 1
ATOM 1359 C CA . GLY A 1 183 ? -23.962 16.873 25.271 1.00 81.69 183 GLY A CA 1
ATOM 1360 C C . GLY A 1 183 ? -23.331 16.157 26.471 1.00 81.69 183 GLY A C 1
ATOM 1361 O O . GLY A 1 183 ? -23.951 16.110 27.531 1.00 81.69 183 GLY A O 1
ATOM 1362 N N . ALA A 1 184 ? -22.138 15.569 26.317 1.00 80.31 184 ALA A N 1
ATOM 1363 C CA . ALA A 1 184 ? -21.466 14.738 27.318 1.00 80.31 184 ALA A CA 1
ATOM 1364 C C . ALA A 1 184 ? -22.341 13.598 27.894 1.00 80.31 184 ALA A C 1
ATOM 1366 O O . ALA A 1 184 ? -22.144 13.183 29.044 1.00 80.31 184 ALA A O 1
ATOM 1367 N N . ASN A 1 185 ? -23.295 13.099 27.099 1.00 82.00 185 ASN A N 1
ATOM 1368 C CA . ASN A 1 185 ? -24.198 12.000 27.427 1.00 82.00 185 ASN A CA 1
ATOM 1369 C C . ASN A 1 185 ? -23.620 10.674 26.913 1.00 82.00 185 ASN A C 1
ATOM 1371 O O . ASN A 1 185 ? -23.890 10.232 25.796 1.00 82.00 185 ASN A O 1
ATOM 1375 N N . TRP A 1 186 ? -22.797 10.050 27.747 1.00 78.44 186 TRP A N 1
ATOM 1376 C CA . TRP A 1 186 ? -22.052 8.849 27.380 1.00 78.44 186 TRP A CA 1
ATOM 1377 C C . TRP A 1 186 ? -22.898 7.585 27.303 1.00 78.44 186 TRP A C 1
ATOM 1379 O O . TRP A 1 186 ? -22.590 6.718 26.492 1.00 78.44 186 TRP A O 1
ATOM 1389 N N . ASP A 1 187 ? -23.976 7.492 28.078 1.00 82.62 187 ASP A N 1
ATOM 1390 C CA . ASP A 1 187 ? -24.893 6.355 27.989 1.00 82.62 187 ASP A CA 1
ATOM 1391 C C . ASP A 1 187 ? -25.600 6.339 26.629 1.00 82.62 187 ASP A C 1
ATOM 1393 O O . ASP A 1 187 ? -25.724 5.285 26.010 1.00 82.62 187 ASP A O 1
ATOM 1397 N N . ALA A 1 188 ? -25.957 7.516 26.101 1.00 82.62 188 ALA A N 1
ATOM 1398 C CA . ALA A 1 188 ? -26.481 7.645 24.743 1.00 82.62 188 ALA A CA 1
ATOM 1399 C C . ALA A 1 188 ? -25.406 7.411 23.664 1.00 82.62 188 ALA A C 1
ATOM 1401 O O . ALA A 1 188 ? -25.686 6.778 22.649 1.00 82.62 188 ALA A O 1
ATOM 1402 N N . ALA A 1 189 ? -24.170 7.880 23.874 1.00 82.38 189 ALA A N 1
ATOM 1403 C CA . ALA A 1 189 ? -23.077 7.664 22.921 1.00 82.38 189 ALA A CA 1
ATOM 1404 C C . ALA A 1 189 ? -22.707 6.175 22.788 1.00 82.38 189 ALA A C 1
ATOM 1406 O O . ALA A 1 189 ? -22.445 5.702 21.685 1.00 82.38 189 ALA A O 1
ATOM 1407 N N . ARG A 1 190 ? -22.735 5.422 23.897 1.00 81.31 190 ARG A N 1
ATOM 1408 C CA . ARG A 1 190 ? -22.384 3.991 23.951 1.00 81.31 190 ARG A CA 1
ATOM 1409 C C . ARG A 1 190 ? -23.203 3.116 23.010 1.00 81.31 190 ARG A C 1
ATOM 1411 O O . ARG A 1 190 ? -22.662 2.157 22.481 1.00 81.31 190 ARG A O 1
ATOM 1418 N N . ILE A 1 191 ? -24.468 3.457 22.772 1.00 84.06 191 ILE A N 1
ATOM 1419 C CA . ILE A 1 191 ? -25.366 2.698 21.883 1.00 84.06 191 ILE A CA 1
ATOM 1420 C C . ILE A 1 191 ? -24.878 2.742 20.423 1.00 84.06 191 ILE A C 1
ATOM 1422 O O . ILE A 1 191 ? -25.179 1.847 19.638 1.00 84.06 191 ILE A O 1
ATOM 1426 N N . HIS A 1 192 ? -24.104 3.767 20.062 1.00 80.25 192 HIS A N 1
ATOM 1427 C CA . HIS A 1 192 ? -23.606 3.989 18.706 1.00 80.25 192 HIS A CA 1
ATOM 1428 C C . HIS A 1 192 ? -22.110 3.682 18.543 1.00 80.25 192 HIS A C 1
ATOM 1430 O O . HIS A 1 192 ? -21.576 3.853 17.448 1.00 80.25 192 HIS A O 1
ATOM 1436 N N . LEU A 1 193 ? -21.426 3.253 19.610 1.00 77.19 193 LEU A N 1
ATOM 1437 C CA . LEU A 1 193 ? -20.009 2.900 19.578 1.00 77.19 193 LEU A CA 1
ATOM 1438 C C . LEU A 1 193 ? -19.834 1.374 19.559 1.00 77.19 193 LEU A C 1
ATOM 1440 O O . LEU A 1 193 ? -20.571 0.665 20.246 1.00 77.19 193 LEU A O 1
ATOM 1444 N N . PRO A 1 194 ? -18.835 0.854 18.827 1.00 70.25 194 PRO A N 1
ATOM 1445 C CA . PRO A 1 194 ? -18.412 -0.535 18.957 1.00 70.25 194 PRO A CA 1
ATOM 1446 C C . PRO A 1 194 ? -18.074 -0.869 20.417 1.00 70.25 194 PRO A C 1
ATOM 1448 O O . PRO A 1 194 ? -17.466 -0.060 21.122 1.00 70.25 194 PRO A O 1
ATOM 1451 N N . SER A 1 195 ? -18.460 -2.056 20.891 1.00 65.38 195 SER A N 1
ATOM 1452 C CA . SER A 1 195 ? -18.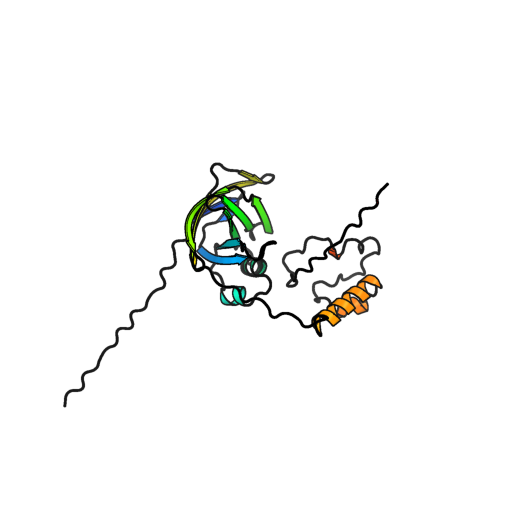323 -2.453 22.304 1.00 65.38 195 SER A CA 1
ATOM 1453 C C . SER A 1 195 ? -16.878 -2.453 22.820 1.00 65.38 195 SER A C 1
ATOM 1455 O O . SER A 1 195 ? -16.649 -2.318 24.020 1.00 65.38 195 SER A O 1
ATOM 1457 N N . ASP A 1 196 ? -15.908 -2.599 21.923 1.00 62.22 196 ASP A N 1
ATOM 1458 C CA . ASP A 1 196 ? -14.464 -2.559 22.172 1.00 62.22 196 ASP A CA 1
ATOM 1459 C C . ASP A 1 196 ? -13.885 -1.132 22.214 1.00 62.22 196 ASP A C 1
ATOM 1461 O O . ASP A 1 196 ? -12.773 -0.938 22.703 1.00 62.22 196 ASP A O 1
ATOM 1465 N N . GLN A 1 197 ? -14.637 -0.128 21.754 1.00 58.97 197 GLN A N 1
ATOM 1466 C CA . GLN A 1 197 ? -14.218 1.279 21.708 1.00 58.97 197 GLN A CA 1
ATOM 1467 C C . GLN A 1 197 ? -14.873 2.156 22.767 1.00 58.97 197 GLN A C 1
ATOM 1469 O O . GLN A 1 197 ? -14.579 3.347 22.866 1.00 58.97 197 GLN A O 1
ATOM 1474 N N . VAL A 1 198 ? -15.750 1.576 23.581 1.00 57.81 198 VAL A N 1
ATOM 1475 C CA . VAL A 1 198 ? -16.349 2.260 24.717 1.00 57.81 198 VAL A CA 1
ATOM 1476 C C . VAL A 1 198 ? -15.317 2.342 25.845 1.00 57.81 198 VAL A C 1
ATOM 1478 O O . VAL A 1 198 ? -14.966 1.309 26.424 1.00 57.81 198 VAL A O 1
ATOM 1481 N N . PRO A 1 199 ? -14.860 3.546 26.242 1.00 56.50 199 PRO A N 1
ATOM 1482 C CA . PRO A 1 199 ? -14.069 3.685 27.453 1.00 56.50 199 PRO A CA 1
ATOM 1483 C C . PRO A 1 199 ? -14.876 3.138 28.638 1.00 56.50 199 PRO A C 1
ATOM 1485 O O . PRO A 1 199 ? -16.050 3.486 28.836 1.00 56.50 199 PRO A O 1
ATOM 1488 N N . LYS A 1 200 ? -14.258 2.242 29.421 1.00 57.72 200 LYS A N 1
ATOM 1489 C CA . LYS A 1 200 ? -14.891 1.656 30.617 1.00 57.72 200 LYS A CA 1
ATOM 1490 C C . LYS A 1 200 ? -15.329 2.746 31.601 1.00 57.72 200 LYS A C 1
ATOM 1492 O O . LYS A 1 200 ? -16.374 2.618 32.235 1.00 57.72 200 LYS A O 1
ATOM 1497 N N . GLU A 1 201 ? -14.585 3.847 31.640 1.00 59.06 201 GLU A N 1
ATOM 1498 C CA . GLU A 1 201 ? -14.838 5.016 32.475 1.00 59.06 201 GLU A CA 1
ATOM 1499 C C . GLU A 1 201 ? -15.150 6.251 31.629 1.00 59.06 201 GLU A C 1
ATOM 1501 O O . GLU A 1 201 ? -14.651 6.407 30.517 1.00 59.06 201 GLU A O 1
ATOM 1506 N N . ARG A 1 202 ? -15.986 7.143 32.168 1.00 61.59 202 ARG A N 1
ATOM 1507 C CA . ARG A 1 202 ? -16.346 8.418 31.540 1.00 61.59 202 ARG A CA 1
ATOM 1508 C C . ARG A 1 202 ? -15.085 9.279 31.332 1.00 61.59 202 ARG A C 1
ATOM 1510 O O . ARG A 1 202 ? -14.479 9.655 32.336 1.00 61.59 202 ARG A O 1
ATOM 1517 N N . PRO A 1 203 ? -14.737 9.670 30.090 1.00 63.81 203 PRO A N 1
ATOM 1518 C CA . PRO A 1 203 ? -13.643 10.603 29.841 1.00 63.81 203 PRO A CA 1
ATOM 1519 C C . PRO A 1 203 ? -13.875 11.930 30.564 1.00 63.81 203 PRO A C 1
ATOM 1521 O O . PRO A 1 203 ? -14.997 12.458 30.598 1.00 63.81 203 PRO A O 1
ATOM 1524 N N . LYS A 1 204 ? -12.814 12.486 31.146 1.00 63.56 204 LYS A N 1
ATOM 1525 C CA . LYS A 1 204 ? -12.859 13.789 31.817 1.00 63.56 204 LYS A CA 1
ATOM 1526 C C . LYS A 1 204 ? -13.095 14.889 30.780 1.00 63.56 204 LYS A C 1
ATOM 1528 O O . LYS A 1 204 ? -12.681 14.786 29.629 1.00 63.56 204 LYS A O 1
ATOM 1533 N N . ALA A 1 205 ? -13.719 15.996 31.185 1.00 58.19 205 ALA A N 1
ATOM 1534 C CA . ALA A 1 205 ? -14.017 17.116 30.282 1.00 58.19 205 ALA A CA 1
ATOM 1535 C C . ALA A 1 205 ? -12.766 17.694 29.578 1.00 58.19 205 ALA A C 1
ATOM 1537 O O . ALA A 1 205 ? -12.866 18.233 28.480 1.00 58.19 205 ALA A O 1
ATOM 1538 N N . SER A 1 206 ? -11.582 17.548 30.180 1.00 59.59 206 SER A N 1
ATOM 1539 C CA . SER A 1 206 ? -10.288 17.920 29.593 1.00 59.59 206 SER A CA 1
ATOM 1540 C C . SER A 1 206 ? -9.823 16.997 28.458 1.00 59.59 206 SER A C 1
ATOM 1542 O O . SER A 1 206 ? -9.065 17.434 27.600 1.00 59.59 206 SER A O 1
ATOM 1544 N N . GLU A 1 207 ? -10.276 15.744 28.434 1.00 59.47 207 GLU A N 1
ATOM 1545 C CA . GLU A 1 207 ? -9.896 14.710 27.454 1.00 59.47 207 GLU A CA 1
ATOM 1546 C C . GLU A 1 207 ? -10.804 14.746 26.211 1.00 59.47 207 GLU A C 1
ATOM 1548 O O . GLU A 1 207 ? -10.434 14.292 25.133 1.00 59.47 207 GLU A O 1
ATOM 1553 N N . MET A 1 208 ? -11.980 15.363 26.343 1.00 55.22 208 MET A N 1
ATOM 1554 C CA . MET A 1 208 ? -12.993 15.500 25.291 1.00 55.22 208 MET A CA 1
ATOM 1555 C C . MET A 1 208 ? -12.570 16.383 24.115 1.00 55.22 208 MET A C 1
ATOM 1557 O O . MET A 1 208 ? -13.047 16.180 23.002 1.00 55.22 208 MET A O 1
ATOM 1561 N N . LYS A 1 209 ? -11.685 17.366 24.337 1.00 53.53 209 LYS A N 1
ATOM 1562 C CA . LYS A 1 209 ? -11.269 18.311 23.285 1.00 53.53 209 LYS A CA 1
ATOM 1563 C C . LYS A 1 209 ? -10.548 17.632 22.118 1.00 53.53 209 LYS A C 1
ATOM 1565 O O . LYS A 1 209 ? -10.672 18.112 21.001 1.00 53.53 209 LYS A O 1
ATOM 1570 N N . ASN A 1 210 ? -9.878 16.509 22.379 1.00 50.84 210 ASN A N 1
ATOM 1571 C CA . ASN A 1 210 ? -9.007 15.836 21.414 1.00 50.84 210 ASN A CA 1
ATOM 1572 C C . ASN A 1 210 ? -9.502 14.419 21.064 1.00 50.84 210 ASN A C 1
ATOM 1574 O O . ASN A 1 210 ? -8.783 13.667 20.413 1.00 50.84 210 ASN A O 1
ATOM 1578 N N . TYR A 1 211 ? -10.708 14.026 21.499 1.00 50.84 211 TYR A N 1
ATOM 1579 C CA . TYR A 1 211 ? -11.216 12.654 21.334 1.00 50.84 211 TYR A CA 1
ATOM 1580 C C . TYR A 1 211 ? -11.329 12.231 19.857 1.00 50.84 211 TYR A C 1
ATOM 1582 O O . TYR A 1 211 ? -11.160 11.062 19.531 1.00 50.84 211 TYR A O 1
ATOM 1590 N N . PHE A 1 212 ? -11.538 13.194 18.957 1.00 49.81 212 PHE A N 1
ATOM 1591 C CA . PHE A 1 212 ? -11.552 12.980 17.506 1.00 49.81 212 PHE A CA 1
ATOM 1592 C C . PHE A 1 212 ? -10.224 13.323 16.807 1.00 49.81 212 PHE A C 1
ATOM 1594 O O . PHE A 1 212 ? -10.146 13.230 15.586 1.00 49.81 212 PHE A O 1
ATOM 1601 N N . GLU A 1 213 ? -9.191 13.736 17.548 1.00 43.41 213 GLU A N 1
ATOM 1602 C CA . GLU A 1 213 ? -7.902 14.195 17.000 1.00 43.41 213 GLU A CA 1
ATOM 1603 C C . GLU A 1 213 ? -6.750 13.194 17.239 1.00 43.41 213 GLU A C 1
ATOM 1605 O O . GLU A 1 213 ? -5.618 13.439 16.825 1.00 43.41 213 GLU A O 1
ATOM 1610 N N . GLY A 1 214 ? -7.013 12.061 17.903 1.00 35.84 214 GLY A N 1
ATOM 1611 C CA . GLY A 1 214 ? -6.012 11.025 18.177 1.00 35.84 214 GLY A CA 1
ATOM 1612 C C . GLY A 1 214 ? -5.729 10.105 16.976 1.00 35.84 214 GLY A C 1
ATOM 1613 O O . GLY A 1 214 ? -6.619 9.879 16.154 1.00 35.84 214 GLY A O 1
ATOM 1614 N N . PRO A 1 215 ? -4.511 9.534 16.867 1.00 33.34 215 PRO A N 1
ATOM 1615 C CA . PRO A 1 215 ? -4.191 8.572 15.822 1.00 33.34 215 PRO A CA 1
ATOM 1616 C C . PRO A 1 215 ? -5.081 7.340 15.994 1.00 33.34 215 PRO A C 1
ATOM 1618 O O . PRO A 1 215 ? -5.052 6.668 17.025 1.00 33.34 215 PRO A O 1
ATOM 1621 N N . ILE A 1 216 ? -5.893 7.070 14.977 1.00 40.06 216 ILE A N 1
ATOM 1622 C CA . ILE A 1 216 ? -6.742 5.889 14.886 1.00 40.06 216 ILE A CA 1
ATOM 1623 C C . ILE A 1 216 ? -5.818 4.664 14.921 1.00 40.06 216 ILE A C 1
ATOM 1625 O O . ILE A 1 216 ? -5.128 4.367 13.947 1.00 40.06 216 ILE A O 1
ATOM 1629 N N . ALA A 1 217 ? -5.760 3.980 16.065 1.00 32.28 217 ALA A N 1
ATOM 1630 C CA . ALA A 1 217 ? -5.070 2.704 16.194 1.00 32.28 217 ALA A CA 1
ATOM 1631 C C . ALA A 1 217 ? -5.700 1.667 15.233 1.00 32.28 217 ALA A C 1
ATOM 1633 O O . ALA A 1 217 ? -6.905 1.730 14.962 1.00 32.28 217 ALA A O 1
ATOM 1634 N N . PRO A 1 218 ? -4.919 0.701 14.714 1.00 30.84 218 PRO A N 1
ATOM 1635 C CA . PRO A 1 218 ? -5.274 -0.108 13.541 1.00 30.84 218 PRO A CA 1
ATOM 1636 C C . PRO A 1 218 ? -6.401 -1.139 13.746 1.00 30.84 218 PRO A C 1
ATOM 1638 O O . PRO A 1 218 ? -6.642 -1.955 12.863 1.00 30.84 218 PRO A O 1
ATOM 1641 N N . THR A 1 219 ? -7.133 -1.116 14.861 1.00 32.78 219 THR A N 1
ATOM 1642 C CA . THR A 1 219 ? -8.264 -2.032 15.092 1.00 32.78 219 THR A CA 1
ATOM 1643 C C . THR A 1 219 ? -9.621 -1.478 14.655 1.00 32.78 219 THR A C 1
ATOM 1645 O O . THR A 1 219 ? -10.610 -2.200 14.731 1.00 32.78 219 THR A O 1
ATOM 1648 N N . SER A 1 220 ? -9.721 -0.232 14.173 1.00 36.38 220 SER A N 1
ATOM 1649 C CA . SER A 1 220 ? -11.031 0.359 13.860 1.00 36.38 220 SER A CA 1
ATOM 1650 C C . SER A 1 220 ? -11.438 0.241 12.384 1.00 36.38 220 SER A C 1
ATOM 1652 O O . SER A 1 220 ? -10.789 0.764 11.479 1.00 36.38 220 SER A O 1
ATOM 1654 N N . THR A 1 221 ? -12.580 -0.403 12.147 1.00 37.75 221 THR A N 1
ATOM 1655 C CA . THR A 1 221 ? -13.264 -0.549 10.849 1.00 37.75 221 THR A CA 1
ATOM 1656 C C . THR A 1 221 ? -14.053 0.707 10.438 1.00 37.75 221 THR A C 1
ATOM 1658 O O . THR A 1 221 ? -15.015 0.621 9.683 1.00 37.75 221 THR A O 1
ATOM 1661 N N . PHE A 1 222 ? -13.676 1.903 10.893 1.00 33.38 222 PHE A N 1
ATOM 1662 C CA . PHE A 1 222 ? -14.350 3.145 10.497 1.00 33.38 222 PHE A CA 1
ATOM 1663 C C . PHE A 1 222 ? -13.344 4.178 9.992 1.00 33.38 222 PHE A C 1
ATOM 1665 O O . PHE A 1 222 ? -12.931 5.092 10.695 1.00 33.38 222 PHE A O 1
ATOM 1672 N N . ALA A 1 223 ? -12.979 4.039 8.720 1.00 30.00 223 ALA A N 1
ATOM 1673 C CA . ALA A 1 223 ? -12.374 5.108 7.938 1.00 30.00 223 ALA A CA 1
ATOM 1674 C C . ALA A 1 223 ? -13.300 5.418 6.756 1.00 30.00 223 ALA A C 1
ATOM 1676 O O . ALA A 1 223 ? -13.119 4.913 5.651 1.00 30.00 223 ALA A O 1
ATOM 1677 N N . ALA A 1 224 ? -14.323 6.232 7.014 1.00 30.36 224 ALA A N 1
ATOM 1678 C CA . ALA A 1 224 ? -15.004 7.005 5.986 1.00 30.36 224 ALA A CA 1
ATOM 1679 C C . ALA A 1 224 ? -14.608 8.470 6.204 1.00 30.36 224 ALA A C 1
ATOM 1681 O O . ALA A 1 224 ? -14.987 9.085 7.201 1.00 30.36 224 ALA A O 1
ATOM 1682 N N . SER A 1 225 ? -13.781 8.998 5.302 1.00 28.86 225 SER A N 1
ATOM 1683 C CA . SER A 1 225 ? -13.320 10.386 5.305 1.00 28.86 225 SER A CA 1
ATOM 1684 C C . SER A 1 225 ? -14.495 11.365 5.304 1.00 28.86 225 SER A C 1
ATOM 1686 O O . SER A 1 225 ? -15.279 11.395 4.358 1.00 28.86 225 SER A O 1
ATOM 1688 N N . ILE A 1 226 ? -14.571 12.229 6.319 1.00 28.72 226 ILE A N 1
ATOM 1689 C CA . ILE A 1 226 ? -15.310 13.493 6.246 1.00 28.72 226 ILE A CA 1
ATOM 1690 C C . ILE A 1 226 ? -14.273 14.610 6.138 1.00 28.72 226 ILE A C 1
ATOM 1692 O O . ILE A 1 226 ? -13.736 15.094 7.135 1.00 28.72 226 ILE A O 1
ATOM 1696 N N . THR A 1 227 ? -13.989 15.033 4.909 1.00 30.16 227 THR A N 1
ATOM 1697 C CA . THR A 1 227 ? -13.227 16.254 4.631 1.00 30.16 227 THR A CA 1
ATOM 1698 C C . THR A 1 227 ? -14.090 17.452 5.025 1.00 30.16 227 THR A C 1
ATOM 1700 O O . THR A 1 227 ? -14.965 17.875 4.273 1.00 30.16 227 THR A O 1
ATOM 1703 N N . THR A 1 228 ? -13.877 18.009 6.219 1.00 28.97 228 THR A N 1
ATOM 1704 C CA . THR A 1 228 ? -14.527 19.266 6.611 1.00 28.97 228 THR A CA 1
ATOM 1705 C C . THR A 1 228 ? -13.753 20.440 6.023 1.00 28.97 228 THR A C 1
ATOM 1707 O O . THR A 1 228 ? -12.704 20.837 6.526 1.00 28.97 228 THR A O 1
ATOM 1710 N N . THR A 1 229 ? -14.287 21.026 4.953 1.00 31.31 229 THR A N 1
ATOM 1711 C CA . THR A 1 229 ? -13.831 22.303 4.399 1.00 31.31 229 THR A CA 1
ATOM 1712 C C . THR A 1 229 ? -14.078 23.424 5.413 1.00 31.31 229 THR A C 1
ATOM 1714 O O . THR A 1 229 ? -15.192 23.932 5.539 1.00 31.31 229 THR A O 1
ATOM 1717 N N . ARG A 1 230 ? -13.042 23.860 6.138 1.00 30.17 230 ARG A N 1
ATOM 1718 C CA . ARG A 1 230 ? -13.111 25.090 6.942 1.00 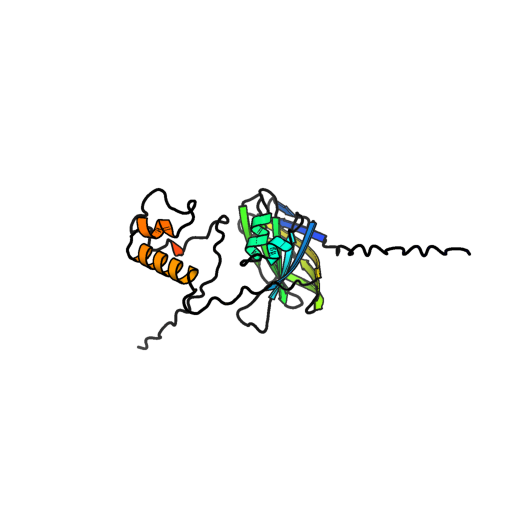30.17 230 ARG A CA 1
ATOM 1719 C C . ARG A 1 230 ? -12.720 26.283 6.066 1.00 30.17 230 ARG A C 1
ATOM 1721 O O . ARG A 1 230 ? -11.545 26.543 5.834 1.00 30.17 230 ARG A O 1
ATOM 1728 N N . LYS A 1 231 ? -13.722 27.023 5.580 1.00 34.25 231 LYS A N 1
ATOM 1729 C CA . LYS A 1 231 ? -13.547 28.361 4.990 1.00 34.25 231 LYS A CA 1
ATOM 1730 C C . LYS A 1 231 ? -12.993 29.295 6.074 1.00 34.25 231 LYS A C 1
ATOM 1732 O O . LYS A 1 231 ? -13.717 29.662 6.998 1.00 34.25 231 LYS A O 1
ATOM 1737 N N . SER A 1 232 ? -11.720 29.670 5.975 1.00 32.69 232 SER A N 1
ATOM 1738 C CA . SER A 1 232 ? -11.164 30.770 6.766 1.00 32.69 232 SER A CA 1
ATOM 1739 C C . SER A 1 232 ? -11.653 32.090 6.157 1.00 32.69 232 SER A C 1
ATOM 1741 O O . SER A 1 232 ? -11.548 32.332 4.954 1.00 32.69 232 SER A O 1
ATOM 1743 N N . LYS A 1 233 ? -12.297 32.904 6.994 1.00 32.41 233 LYS A N 1
ATOM 1744 C CA . LYS A 1 233 ? -12.789 34.239 6.664 1.00 32.41 233 LYS A CA 1
ATOM 1745 C C . LYS A 1 233 ? -11.639 35.203 6.954 1.00 32.41 233 LYS A C 1
ATOM 1747 O O . LYS A 1 233 ? -11.277 35.379 8.114 1.00 32.41 233 LYS A O 1
ATOM 1752 N N . ALA A 1 234 ? -11.053 35.786 5.912 1.00 32.81 234 ALA A N 1
ATOM 1753 C CA . ALA A 1 234 ? -10.065 36.846 6.056 1.00 32.81 234 ALA A CA 1
ATOM 1754 C C . ALA A 1 234 ? -10.712 38.057 6.749 1.00 32.81 234 ALA A C 1
ATOM 1756 O O . ALA A 1 234 ? -11.734 38.570 6.292 1.00 32.81 234 ALA A O 1
ATOM 1757 N N . SER A 1 235 ? -10.127 38.482 7.868 1.00 29.94 235 SER A N 1
ATOM 1758 C CA . SER A 1 235 ? -10.450 39.734 8.548 1.00 29.94 235 SER A CA 1
ATOM 1759 C C . SER A 1 235 ? -9.350 40.733 8.220 1.00 29.94 235 SER A C 1
ATOM 1761 O O . SER A 1 235 ? -8.226 40.591 8.689 1.00 29.94 235 SER A O 1
ATOM 1763 N N . SER A 1 236 ? -9.683 41.722 7.397 1.00 36.06 236 SER A N 1
ATOM 1764 C CA . SER A 1 236 ? -8.853 42.886 7.102 1.00 36.06 236 SER A CA 1
ATOM 1765 C C . SER A 1 236 ? -8.853 43.861 8.280 1.00 36.06 236 SER A C 1
ATOM 1767 O O . SER A 1 236 ? -9.925 44.337 8.668 1.00 36.06 236 SER A O 1
ATOM 1769 N N . ARG A 1 237 ? -7.668 44.205 8.782 1.00 39.97 237 ARG A N 1
ATOM 1770 C CA . ARG A 1 237 ? -7.292 45.564 9.189 1.00 39.97 237 ARG A CA 1
ATOM 1771 C C . ARG A 1 237 ? -5.820 45.767 8.882 1.00 39.97 237 ARG A C 1
ATOM 1773 O O . ARG A 1 237 ? -5.065 44.794 9.092 1.00 39.97 237 ARG A O 1
#

Secondary structure (DSSP, 8-state):
--------------------EEEEEETTEEE---EEEEEEEP-SSTTSPEEEEEEESS---HHHHHH-SSHHHHHHHTTTTT-EEEEEEEEETTEEEEEEEEGGGTEEEEEEEEEEEEEEEE-SSEEEEEEE-SS-EEETTEEEEEEEEEEEEEEPPPPPPPPPGGGHHHHHHHHHHHHHHHTT-HHHHHTTS-TTTS-SSPPPTTTGGGTTTS---TT------------------

Foldseek 3Di:
DDDDDDDDDDPPPPPPQPDWFKWKDKFPDIDTFPHKAWAWDADPPNVDTKIKMKTKSDDDPVVQLLPAQDNQLSVVVVCPQAMKIKIWICPDQQWIWIWIAGNPVRDTGGDDGGFTKHWPDDDPFKTWIKTWHPDWDDDPPIIITMIITDIYTYDYRDHDDDQPPCNPPLSVLVVQLVVCLVVLPLVSNCVSDDPVPRDPDRDDPVRSVCPVVDDDRSPDSDDDDDPDDDDDDDDDD

Radius of gyration: 23.23 Å; chains: 1; bounding box: 52×92×70 Å